Protein AF-W4P6C4-F1 (afdb_monomer_lite)

Structure (mmCIF, N/CA/C/O backbone):
data_AF-W4P6C4-F1
#
_entry.id   AF-W4P6C4-F1
#
loop_
_atom_site.group_PDB
_atom_site.id
_atom_site.type_symbol
_atom_site.label_atom_id
_atom_site.label_alt_id
_atom_site.label_comp_id
_atom_site.label_asym_id
_atom_site.label_entity_id
_atom_site.label_seq_id
_atom_site.pdbx_PDB_ins_code
_atom_site.Cartn_x
_atom_site.Cartn_y
_atom_site.Cartn_z
_atom_site.occupancy
_atom_site.B_iso_or_equiv
_atom_site.auth_seq_id
_atom_site.auth_comp_id
_atom_site.auth_asym_id
_atom_site.auth_atom_id
_atom_site.pdbx_PDB_model_num
ATOM 1 N N . MET A 1 1 ? 20.169 -24.994 -38.257 1.00 33.75 1 MET A N 1
ATOM 2 C CA . MET A 1 1 ? 19.929 -25.563 -36.914 1.00 33.75 1 MET A CA 1
ATOM 3 C C . MET A 1 1 ? 20.999 -25.037 -35.974 1.00 33.75 1 MET A C 1
ATOM 5 O O . MET A 1 1 ? 22.113 -25.541 -35.990 1.00 33.75 1 MET A O 1
ATOM 9 N N . VAL A 1 2 ? 20.710 -23.971 -35.228 1.00 29.97 2 VAL A N 1
ATOM 10 C CA . VAL A 1 2 ? 21.617 -23.508 -34.170 1.00 29.97 2 VAL A CA 1
ATOM 11 C C . VAL A 1 2 ? 21.200 -24.240 -32.902 1.00 29.97 2 VAL A C 1
ATOM 13 O O . VAL A 1 2 ? 20.081 -24.058 -32.430 1.00 29.97 2 VAL A O 1
ATOM 16 N N . ASN A 1 3 ? 22.075 -25.115 -32.406 1.00 30.53 3 ASN A N 1
ATOM 17 C CA . ASN A 1 3 ? 21.928 -25.809 -31.129 1.00 30.53 3 ASN A CA 1
ATOM 18 C C . ASN A 1 3 ? 21.836 -24.769 -29.999 1.00 30.53 3 ASN A C 1
ATOM 20 O O . ASN A 1 3 ? 22.853 -24.358 -29.438 1.00 30.53 3 ASN A O 1
ATOM 24 N N . LYS A 1 4 ? 20.616 -24.330 -29.666 1.00 41.94 4 LYS A N 1
ATOM 25 C CA . LYS A 1 4 ? 20.329 -23.590 -28.436 1.00 41.94 4 LYS A CA 1
ATOM 26 C C . LYS A 1 4 ? 20.466 -24.618 -27.317 1.00 41.94 4 LYS A C 1
ATOM 28 O O . LYS A 1 4 ? 19.537 -25.370 -27.051 1.00 41.94 4 LYS A O 1
ATOM 33 N N . LYS A 1 5 ? 21.666 -24.730 -26.736 1.00 42.09 5 LYS A N 1
ATOM 34 C CA . LYS A 1 5 ? 21.868 -25.453 -25.475 1.00 42.09 5 LYS A CA 1
ATOM 35 C C . LYS A 1 5 ? 20.874 -24.827 -24.494 1.00 42.09 5 LYS A C 1
ATOM 37 O O . LYS A 1 5 ? 21.081 -23.697 -24.063 1.00 42.09 5 LYS A O 1
ATOM 42 N N . MET A 1 6 ? 19.752 -25.500 -24.251 1.00 41.56 6 MET A N 1
ATOM 43 C CA . MET A 1 6 ? 18.828 -25.113 -23.195 1.00 41.56 6 MET A CA 1
ATOM 44 C C . MET A 1 6 ? 19.605 -25.309 -21.901 1.00 41.56 6 MET A C 1
ATOM 46 O O . MET A 1 6 ? 19.905 -26.432 -21.506 1.00 41.56 6 MET A O 1
ATOM 50 N N . PHE A 1 7 ? 20.048 -24.202 -21.316 1.00 57.62 7 PHE A N 1
ATOM 51 C CA . PHE A 1 7 ? 20.551 -24.200 -19.957 1.00 57.62 7 PHE A CA 1
ATOM 52 C C . PHE A 1 7 ? 19.398 -24.669 -19.068 1.00 57.62 7 PHE A C 1
ATOM 54 O O . PHE A 1 7 ? 18.328 -24.077 -19.153 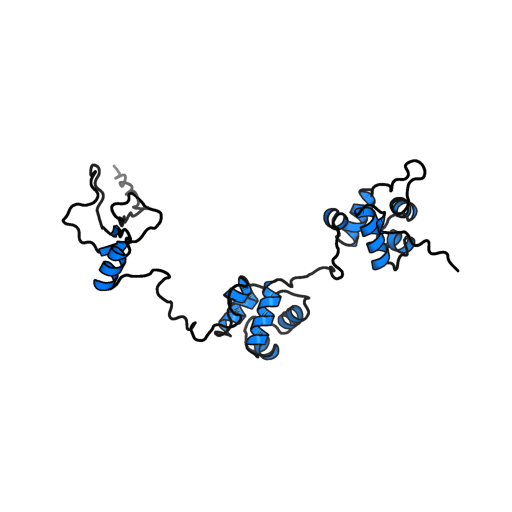1.00 57.62 7 PHE A O 1
ATOM 61 N N . SER A 1 8 ? 19.592 -25.739 -18.291 1.00 58.19 8 SER A N 1
ATOM 62 C CA . SER A 1 8 ? 18.634 -26.172 -17.265 1.00 58.19 8 SER A CA 1
ATOM 63 C C . SER A 1 8 ? 18.685 -25.139 -16.134 1.00 58.19 8 SER A C 1
ATOM 65 O O . SER A 1 8 ? 19.699 -25.086 -15.432 1.00 58.19 8 SER A O 1
ATOM 67 N N . PRO A 1 9 ? 17.692 -24.239 -15.993 1.00 62.22 9 PRO A N 1
ATOM 68 C CA . PRO A 1 9 ? 17.761 -23.145 -15.024 1.00 62.22 9 PRO A CA 1
ATOM 69 C C . PRO A 1 9 ? 17.583 -23.640 -13.586 1.00 62.22 9 PRO A C 1
ATOM 71 O O . PRO A 1 9 ? 18.012 -22.968 -12.654 1.00 62.22 9 PRO A O 1
ATOM 74 N N . GLU A 1 10 ? 16.983 -24.819 -13.414 1.00 65.94 10 GLU A N 1
ATOM 75 C CA . GLU A 1 10 ? 16.612 -25.393 -12.117 1.00 65.94 10 GLU A CA 1
ATOM 76 C C . GLU A 1 10 ? 17.826 -25.805 -11.270 1.00 65.94 10 GLU A C 1
ATOM 78 O O . GLU A 1 10 ? 17.758 -25.762 -10.045 1.00 65.94 10 GLU A O 1
ATOM 83 N N . ASP A 1 11 ? 18.961 -26.105 -11.909 1.00 78.94 11 ASP A N 1
ATOM 84 C CA . ASP A 1 11 ? 20.195 -26.537 -11.235 1.00 78.94 11 ASP A CA 1
ATOM 85 C C . ASP A 1 11 ? 21.144 -25.371 -10.887 1.00 78.94 11 ASP A C 1
ATOM 87 O O . ASP A 1 11 ? 22.195 -25.567 -10.264 1.00 78.94 11 ASP A O 1
ATOM 91 N N . MET A 1 12 ? 20.821 -24.145 -11.317 1.00 84.44 12 MET A N 1
ATOM 92 C CA . MET A 1 12 ? 21.653 -22.968 -11.061 1.00 84.44 12 MET A CA 1
ATOM 93 C C . MET A 1 12 ? 21.398 -22.390 -9.662 1.00 84.44 12 MET A C 1
ATOM 95 O O . MET A 1 12 ? 20.255 -22.350 -9.206 1.00 84.44 12 MET A O 1
ATOM 99 N N . PRO A 1 13 ? 22.429 -21.834 -8.995 1.00 90.12 13 PRO A N 1
ATOM 100 C CA . PRO A 1 13 ? 22.219 -20.989 -7.826 1.00 90.12 13 PRO A CA 1
ATOM 101 C C . PRO A 1 13 ? 21.238 -19.857 -8.137 1.00 90.12 13 PRO A C 1
ATOM 103 O O . PRO A 1 13 ? 21.290 -19.285 -9.227 1.00 90.12 13 PRO A O 1
ATOM 106 N N . ILE A 1 14 ? 20.405 -19.497 -7.159 1.00 88.69 14 ILE A N 1
ATOM 107 C CA . ILE A 1 14 ? 19.289 -18.544 -7.303 1.00 88.69 14 ILE A CA 1
ATOM 108 C C . ILE A 1 14 ? 19.720 -17.262 -8.027 1.00 88.69 14 ILE A C 1
ATOM 110 O O . ILE A 1 14 ? 19.113 -16.873 -9.018 1.00 88.69 14 ILE A O 1
ATOM 114 N N . MET A 1 15 ? 20.841 -16.661 -7.616 1.00 91.06 15 MET A N 1
ATOM 115 C CA . MET A 1 15 ? 21.355 -15.443 -8.249 1.00 91.06 15 MET A CA 1
ATOM 116 C C . MET A 1 15 ? 21.731 -15.646 -9.723 1.00 91.06 15 MET A C 1
ATOM 118 O O . MET A 1 15 ? 21.422 -14.810 -10.568 1.00 91.06 15 MET A O 1
ATOM 122 N N . ASN A 1 16 ? 22.389 -16.758 -10.053 1.00 92.62 16 ASN A N 1
ATOM 123 C CA . ASN A 1 16 ? 22.795 -17.077 -11.420 1.00 92.62 16 ASN A CA 1
ATOM 124 C C . ASN A 1 16 ? 21.563 -17.336 -12.301 1.00 92.62 16 ASN A C 1
ATOM 126 O O . ASN A 1 16 ? 21.527 -16.871 -13.442 1.00 92.62 16 ASN A O 1
ATOM 130 N N . ARG A 1 17 ? 20.549 -18.017 -11.752 1.00 90.50 17 ARG A N 1
ATOM 131 C CA . ARG A 1 17 ? 19.260 -18.264 -12.406 1.00 90.50 17 ARG A CA 1
ATOM 132 C C . ARG A 1 17 ? 18.510 -16.962 -12.676 1.00 90.50 17 ARG A C 1
ATOM 134 O O . ARG A 1 17 ? 18.157 -16.701 -13.818 1.00 90.50 17 ARG A O 1
ATOM 141 N N . ASN A 1 18 ? 18.364 -16.103 -11.672 1.00 91.12 18 ASN A N 1
ATOM 142 C CA . ASN A 1 18 ? 17.640 -14.837 -11.796 1.00 91.12 18 ASN A CA 1
ATOM 143 C C . ASN A 1 18 ? 18.309 -13.894 -12.815 1.00 91.12 18 ASN A C 1
ATOM 145 O O . ASN A 1 18 ? 17.635 -13.216 -13.589 1.00 91.12 18 ASN A O 1
ATOM 149 N N . ILE A 1 19 ? 19.646 -13.886 -12.891 1.00 91.75 19 ILE A N 1
ATOM 150 C CA . ILE A 1 19 ? 20.358 -13.138 -13.942 1.00 91.75 19 ILE A CA 1
ATOM 151 C C . ILE A 1 19 ? 20.124 -13.770 -15.320 1.00 91.75 19 ILE A C 1
ATOM 153 O O . ILE A 1 19 ? 19.989 -13.047 -16.306 1.00 91.75 19 ILE A O 1
ATOM 157 N N . TYR A 1 20 ? 20.062 -15.099 -15.417 1.00 90.69 20 TYR A N 1
ATOM 158 C CA . TYR A 1 20 ? 19.741 -15.778 -16.673 1.00 90.69 20 TYR A CA 1
ATOM 159 C C . TYR A 1 20 ? 18.311 -15.458 -17.138 1.00 90.69 20 TYR A C 1
ATOM 161 O O . TYR A 1 20 ? 18.105 -15.127 -18.304 1.00 90.69 20 TYR A O 1
ATOM 169 N N . GLU A 1 21 ? 17.339 -15.466 -16.230 1.00 89.25 21 GLU A N 1
ATOM 170 C CA . GLU A 1 21 ? 15.962 -15.037 -16.500 1.00 89.25 21 GLU A CA 1
ATOM 171 C C . GLU A 1 21 ? 15.905 -13.578 -16.961 1.00 89.25 21 GLU A C 1
ATOM 173 O O . GLU A 1 21 ? 15.203 -13.262 -17.920 1.00 89.25 21 GLU A O 1
ATOM 178 N N . LEU A 1 22 ? 16.717 -12.699 -16.368 1.00 90.25 22 LEU A N 1
ATOM 179 C CA . LEU A 1 22 ? 16.838 -11.313 -16.814 1.00 90.25 22 LEU A CA 1
ATOM 180 C C . LEU A 1 22 ? 17.399 -11.211 -18.247 1.00 90.25 22 LEU A C 1
ATOM 182 O O . LEU A 1 22 ? 16.925 -10.392 -19.031 1.00 90.25 22 LEU A O 1
ATOM 186 N N . VAL A 1 23 ? 18.352 -12.067 -18.635 1.00 90.00 23 VAL A N 1
ATOM 187 C CA . VAL A 1 23 ? 18.840 -12.149 -20.029 1.00 90.00 23 VAL A CA 1
ATOM 188 C C . VAL A 1 23 ? 17.731 -12.616 -20.977 1.00 90.00 23 VAL A C 1
ATOM 190 O O . VAL A 1 23 ? 17.616 -12.103 -22.095 1.00 90.00 23 VAL A O 1
ATOM 193 N N . VAL A 1 24 ? 16.913 -13.581 -20.547 1.00 87.00 24 VAL A N 1
ATOM 194 C CA . VAL A 1 24 ? 15.756 -14.056 -21.319 1.00 87.00 24 VAL A CA 1
ATOM 195 C C . VAL A 1 24 ? 14.740 -12.930 -21.500 1.00 87.00 24 VAL A C 1
ATOM 197 O O . VAL A 1 24 ? 14.365 -12.637 -22.632 1.00 87.00 24 VAL A O 1
ATOM 200 N N . LYS A 1 25 ? 14.373 -12.243 -20.417 1.00 86.69 25 LYS A N 1
ATOM 201 C CA . LYS A 1 25 ? 13.400 -11.146 -20.420 1.00 86.69 25 LYS A CA 1
ATOM 202 C C . LYS A 1 25 ? 13.855 -9.952 -21.265 1.00 86.69 25 LYS A C 1
ATOM 204 O O . LYS A 1 25 ? 13.101 -9.455 -22.092 1.00 86.69 25 LYS A O 1
ATOM 209 N N . GLU A 1 26 ? 15.092 -9.497 -21.082 1.00 88.31 26 GLU A N 1
ATOM 210 C CA . GLU A 1 26 ? 15.563 -8.227 -21.651 1.00 88.31 26 GLU A CA 1
ATOM 211 C C . GLU A 1 26 ? 16.217 -8.372 -23.031 1.00 88.31 26 GLU A C 1
ATOM 213 O O . GLU A 1 26 ? 16.534 -7.371 -23.683 1.00 88.31 26 GLU A O 1
ATOM 218 N N . SER A 1 27 ? 16.553 -9.588 -23.466 1.00 87.38 27 SER A N 1
ATOM 219 C CA . SER A 1 27 ? 17.296 -9.829 -24.718 1.00 87.38 27 SER A CA 1
ATOM 220 C C . SER A 1 27 ? 16.917 -11.137 -25.419 1.00 87.38 27 SER A C 1
ATOM 222 O O . SER A 1 27 ? 17.706 -11.640 -26.216 1.00 87.38 27 SER A O 1
ATOM 224 N N . ASP A 1 28 ? 15.751 -11.718 -25.117 1.00 82.56 28 ASP A N 1
ATOM 225 C CA . ASP A 1 28 ? 15.256 -12.981 -25.702 1.00 82.56 28 ASP A CA 1
ATOM 226 C C . ASP A 1 28 ? 16.273 -14.145 -25.599 1.00 82.56 28 ASP A C 1
ATOM 228 O O . ASP A 1 28 ? 16.401 -15.037 -26.448 1.00 82.56 28 ASP A O 1
ATOM 232 N N . GLY A 1 29 ? 17.084 -14.112 -24.536 1.00 81.38 29 GLY A N 1
ATOM 233 C CA . GLY A 1 29 ? 18.138 -15.089 -24.265 1.00 81.38 29 GLY A CA 1
ATOM 234 C C . GLY A 1 29 ? 19.473 -14.795 -24.959 1.00 81.38 29 GLY A C 1
ATOM 235 O O . GLY A 1 29 ? 20.407 -15.594 -24.847 1.00 81.38 29 GLY A O 1
ATOM 236 N N . ASN A 1 30 ? 19.611 -13.671 -25.667 1.00 88.25 30 ASN A N 1
ATOM 237 C CA . ASN A 1 30 ? 20.869 -13.267 -26.288 1.00 88.25 30 ASN A CA 1
ATOM 238 C C . ASN A 1 30 ? 21.827 -12.637 -25.261 1.00 88.25 30 ASN A C 1
ATOM 240 O O . ASN A 1 30 ? 21.796 -11.438 -24.979 1.00 88.25 30 ASN A O 1
ATOM 244 N N . VAL A 1 31 ? 22.741 -13.463 -24.747 1.00 89.88 31 VAL A N 1
ATOM 245 C CA . VAL A 1 31 ? 23.746 -13.059 -23.750 1.00 89.88 31 VAL A CA 1
ATOM 246 C C . VAL A 1 31 ? 24.676 -11.952 -24.263 1.00 89.88 31 VAL A C 1
ATOM 248 O O . VAL A 1 31 ? 25.110 -11.117 -23.476 1.00 89.88 31 VAL A O 1
ATOM 251 N N . SER A 1 32 ? 24.994 -11.921 -25.562 1.00 91.56 32 SER A N 1
ATOM 252 C CA . SER A 1 32 ? 25.880 -10.896 -26.137 1.00 91.56 32 SER A CA 1
ATOM 253 C C . SER A 1 32 ? 25.223 -9.516 -26.088 1.00 91.56 32 SER A C 1
ATOM 255 O O . SER A 1 32 ? 25.802 -8.576 -25.546 1.00 91.56 32 SER A O 1
ATOM 257 N N . GLN A 1 33 ? 23.969 -9.439 -26.541 1.00 90.88 33 GLN A N 1
ATOM 258 C CA . GLN A 1 33 ? 23.175 -8.212 -26.517 1.00 90.88 33 GLN A CA 1
ATOM 259 C C . GLN A 1 33 ? 22.940 -7.716 -25.085 1.00 90.88 33 GLN A C 1
ATOM 261 O O . GLN A 1 33 ? 23.064 -6.523 -24.808 1.00 90.88 33 GLN A O 1
ATOM 266 N N . PHE A 1 34 ? 22.639 -8.623 -24.154 1.00 94.19 34 PHE A N 1
ATOM 267 C CA . PHE A 1 34 ? 22.461 -8.250 -22.755 1.00 94.19 34 PHE A CA 1
ATOM 268 C C . PHE A 1 34 ? 23.760 -7.723 -22.131 1.00 94.19 34 PHE A C 1
ATOM 270 O O . PHE A 1 34 ? 23.746 -6.702 -21.444 1.00 94.19 34 PHE A O 1
ATOM 277 N N . ALA A 1 35 ? 24.887 -8.390 -22.393 1.00 94.00 35 ALA A N 1
ATOM 278 C CA . ALA A 1 35 ? 26.195 -7.987 -21.885 1.00 94.00 35 ALA A CA 1
ATOM 279 C C . ALA A 1 35 ? 26.585 -6.582 -22.379 1.00 94.00 35 ALA A C 1
ATOM 281 O O . ALA A 1 35 ? 27.036 -5.758 -21.584 1.00 94.00 35 ALA A O 1
ATOM 282 N N . GLU A 1 36 ? 26.314 -6.276 -23.651 1.00 94.12 36 GLU A N 1
ATOM 283 C CA . GLU A 1 36 ? 26.479 -4.934 -24.217 1.00 94.12 36 GLU A CA 1
ATOM 284 C C . GLU A 1 36 ? 25.583 -3.901 -23.514 1.00 94.12 36 GLU A C 1
ATOM 286 O O . GLU A 1 36 ? 26.071 -2.853 -23.090 1.00 94.12 36 GLU A O 1
ATOM 291 N N . LYS A 1 37 ? 24.298 -4.220 -23.290 1.00 91.12 37 LYS A N 1
ATOM 292 C CA . LYS A 1 37 ? 23.340 -3.325 -22.609 1.00 91.12 37 LYS A CA 1
ATOM 293 C C . LYS A 1 37 ? 23.772 -2.917 -21.198 1.00 91.12 37 LYS A C 1
ATOM 295 O O . LYS A 1 37 ? 23.479 -1.785 -20.798 1.00 91.12 37 LYS A O 1
ATOM 300 N N . ILE A 1 38 ? 24.403 -3.824 -20.448 1.00 92.94 38 ILE A N 1
ATOM 301 C CA . ILE A 1 38 ? 24.886 -3.568 -19.079 1.00 92.94 38 ILE A CA 1
ATOM 302 C C . ILE A 1 38 ? 26.361 -3.136 -19.023 1.00 92.94 38 ILE A C 1
ATOM 304 O O . ILE A 1 38 ? 26.857 -2.820 -17.946 1.00 92.94 38 ILE A O 1
ATOM 308 N N . GLY A 1 39 ? 27.075 -3.117 -20.153 1.00 93.19 39 GLY A N 1
ATOM 309 C CA . GLY A 1 39 ? 28.486 -2.720 -20.213 1.00 93.19 39 GLY A CA 1
ATOM 310 C C . GLY A 1 39 ? 29.470 -3.753 -19.648 1.00 93.19 39 GLY A C 1
ATOM 311 O O . GLY A 1 39 ? 30.542 -3.385 -19.169 1.00 93.19 39 GLY A O 1
ATOM 312 N N . ILE A 1 40 ? 29.133 -5.046 -19.690 1.00 93.75 40 ILE A N 1
ATOM 313 C CA . ILE A 1 40 ? 29.991 -6.148 -19.225 1.00 93.75 40 ILE A CA 1
ATOM 314 C C . ILE A 1 40 ? 30.472 -6.976 -20.420 1.00 93.75 40 ILE A C 1
ATOM 316 O O . ILE A 1 40 ? 29.773 -7.144 -21.414 1.00 93.75 40 ILE A O 1
ATOM 320 N N . ARG A 1 41 ? 31.682 -7.545 -20.341 1.00 93.69 41 ARG A N 1
ATOM 321 C CA . ARG A 1 41 ? 32.174 -8.464 -21.380 1.00 93.69 41 ARG A CA 1
ATOM 322 C C . ARG A 1 41 ? 31.334 -9.743 -21.398 1.00 93.69 41 ARG A C 1
ATOM 324 O O . ARG A 1 41 ? 31.184 -10.394 -20.366 1.00 93.69 41 ARG A O 1
ATOM 331 N N . GLN A 1 42 ? 30.899 -10.177 -22.581 1.00 91.31 42 GLN A N 1
ATOM 332 C CA . GLN A 1 42 ? 30.102 -11.401 -22.752 1.00 91.31 42 GLN A CA 1
ATOM 333 C C . GLN A 1 42 ? 30.740 -12.634 -22.085 1.00 91.31 42 GLN A C 1
ATOM 335 O O . GLN A 1 42 ? 30.043 -13.434 -21.469 1.00 91.31 42 GLN A O 1
ATOM 340 N N . GLN A 1 43 ? 32.068 -12.782 -22.156 1.00 90.38 43 GLN A N 1
ATOM 341 C CA . GLN A 1 43 ? 32.787 -13.897 -21.525 1.00 90.38 43 GLN A CA 1
ATOM 342 C C . GLN A 1 43 ? 32.625 -13.919 -19.996 1.00 90.38 43 GLN A C 1
ATOM 344 O O . GLN A 1 43 ? 32.506 -14.994 -19.409 1.00 90.38 43 GLN A O 1
ATOM 349 N N . THR A 1 44 ? 32.599 -12.747 -19.357 1.00 91.31 44 THR A N 1
ATOM 350 C CA . THR A 1 44 ? 32.393 -12.612 -17.910 1.00 91.31 44 THR A CA 1
ATOM 351 C C . THR A 1 44 ? 31.000 -13.097 -17.520 1.00 91.31 44 THR A C 1
ATOM 353 O O . THR A 1 44 ? 30.864 -13.834 -16.548 1.00 91.31 44 THR A O 1
ATOM 356 N N . LEU A 1 45 ? 29.983 -12.758 -18.316 1.00 91.12 45 LEU A N 1
ATOM 357 C CA . LEU A 1 45 ? 28.603 -13.167 -18.059 1.00 91.12 45 LEU A CA 1
ATOM 358 C C . LEU A 1 45 ? 28.362 -14.649 -18.393 1.00 91.12 45 LEU A C 1
ATOM 360 O O . LEU A 1 45 ? 27.753 -15.377 -17.621 1.00 91.12 45 LEU A O 1
ATOM 364 N N . ASN A 1 46 ? 28.943 -15.156 -19.482 1.00 91.19 46 ASN A N 1
ATOM 365 C CA . ASN A 1 46 ? 28.878 -16.582 -19.821 1.00 91.19 46 ASN A CA 1
ATOM 366 C C . ASN A 1 46 ? 29.453 -17.481 -18.718 1.00 91.19 46 ASN A C 1
ATOM 368 O O . ASN A 1 46 ? 29.014 -18.621 -18.560 1.00 91.19 46 ASN A O 1
ATOM 372 N N . ARG A 1 47 ? 30.444 -16.993 -17.963 1.00 90.56 47 ARG A N 1
ATOM 373 C CA . ARG A 1 47 ? 31.090 -17.769 -16.903 1.00 90.56 47 ARG A CA 1
ATOM 374 C C . ARG A 1 47 ? 30.132 -18.105 -15.758 1.00 90.56 47 ARG A C 1
ATOM 376 O O . ARG A 1 47 ? 30.257 -19.191 -15.213 1.00 90.56 47 ARG A O 1
ATOM 383 N N . ILE A 1 48 ? 29.183 -17.229 -15.417 1.00 92.62 48 ILE A N 1
ATOM 384 C CA . ILE A 1 48 ? 28.228 -17.485 -14.324 1.00 92.62 48 ILE A CA 1
ATOM 385 C C . ILE A 1 48 ? 27.102 -18.450 -14.733 1.00 92.62 48 ILE A C 1
ATOM 387 O O . ILE A 1 48 ? 26.483 -19.062 -13.871 1.00 92.62 48 ILE A O 1
ATOM 391 N N . PHE A 1 49 ? 26.870 -18.657 -16.032 1.00 90.69 49 PHE A N 1
ATOM 392 C CA . PHE A 1 49 ? 25.842 -19.581 -16.539 1.00 90.69 49 PHE A CA 1
ATOM 393 C C . PHE A 1 49 ? 26.360 -20.995 -16.824 1.00 90.69 49 PHE A C 1
ATOM 395 O O . PHE A 1 49 ? 25.601 -21.859 -17.258 1.00 90.69 49 PHE A O 1
ATOM 402 N N . ASN A 1 50 ? 27.653 -21.252 -16.612 1.00 88.88 50 ASN A N 1
ATOM 403 C CA . ASN A 1 50 ? 28.269 -22.554 -16.847 1.00 88.88 50 ASN A CA 1
ATOM 404 C C . ASN A 1 50 ? 29.031 -23.013 -15.604 1.00 88.88 50 ASN A C 1
ATOM 406 O O . ASN A 1 50 ? 29.655 -22.207 -14.917 1.00 88.88 50 ASN A O 1
ATOM 410 N N . THR A 1 51 ? 29.036 -24.318 -15.347 1.00 86.38 51 THR A N 1
ATOM 411 C CA . THR A 1 51 ? 29.853 -24.897 -14.280 1.00 86.38 51 THR A CA 1
ATOM 412 C C . THR A 1 51 ? 31.342 -24.808 -14.614 1.00 86.38 51 THR A C 1
ATOM 414 O O . THR A 1 51 ? 31.769 -24.950 -15.766 1.00 86.38 51 THR A O 1
ATOM 417 N N . ASP A 1 52 ? 32.163 -24.568 -13.593 1.00 83.62 52 ASP A N 1
ATOM 418 C CA . ASP A 1 52 ? 33.613 -24.637 -13.722 1.00 83.62 52 ASP A CA 1
ATOM 419 C C . ASP A 1 52 ? 34.041 -26.105 -13.853 1.00 83.62 52 ASP A C 1
ATOM 421 O O . ASP A 1 52 ? 33.724 -26.939 -13.005 1.00 83.62 52 ASP A O 1
ATOM 425 N N . LYS A 1 53 ? 34.795 -26.425 -14.910 1.00 82.69 53 LYS A N 1
ATOM 426 C CA . LYS A 1 53 ? 35.238 -27.794 -15.219 1.00 82.69 53 LYS A CA 1
ATOM 427 C C . LYS A 1 53 ? 36.046 -28.449 -14.095 1.00 82.69 53 LYS A C 1
ATOM 429 O O . LYS A 1 53 ? 36.115 -29.671 -14.052 1.00 82.69 53 LYS A O 1
ATOM 434 N N . ARG A 1 54 ? 36.698 -27.661 -13.233 1.00 82.75 54 ARG A N 1
ATOM 435 C CA . ARG A 1 54 ? 37.555 -28.173 -12.152 1.00 82.75 54 ARG A CA 1
ATOM 436 C C . ARG A 1 54 ? 36.767 -28.487 -10.888 1.00 82.75 54 ARG A C 1
ATOM 438 O O . ARG A 1 54 ? 37.094 -29.445 -10.202 1.00 82.75 54 ARG A O 1
ATOM 445 N N . SER A 1 55 ? 35.770 -27.664 -10.563 1.00 85.25 55 SER A N 1
ATOM 446 C CA . SER A 1 55 ? 35.012 -27.781 -9.310 1.00 85.25 55 SER A CA 1
ATOM 447 C C . SER A 1 55 ? 33.624 -28.393 -9.487 1.00 85.25 55 SER A C 1
ATOM 449 O O . SER A 1 55 ? 33.015 -28.792 -8.499 1.00 85.25 55 SER A O 1
ATOM 451 N N . GLY A 1 56 ? 33.100 -28.428 -10.715 1.00 81.19 56 GLY A N 1
ATOM 452 C CA . GLY A 1 56 ? 31.724 -28.825 -11.011 1.00 81.19 56 GLY A CA 1
ATOM 453 C C . GLY A 1 56 ? 30.671 -27.823 -10.527 1.00 81.19 56 GLY A C 1
ATOM 454 O O . GLY A 1 56 ? 29.482 -28.089 -10.665 1.00 81.19 56 GLY A O 1
ATOM 455 N N . LYS A 1 57 ? 31.079 -26.674 -9.968 1.00 86.12 57 LYS A N 1
ATOM 456 C CA . LYS A 1 57 ? 30.180 -25.663 -9.394 1.00 86.12 57 LYS A CA 1
ATOM 457 C C . LYS A 1 57 ? 30.045 -24.455 -10.308 1.00 86.12 57 LYS A C 1
ATOM 459 O O . LYS A 1 57 ? 30.976 -24.105 -11.034 1.00 86.12 57 LYS A O 1
ATOM 464 N N . TYR A 1 58 ? 28.902 -23.785 -10.225 1.00 89.00 58 TYR A N 1
ATOM 465 C CA . TYR A 1 58 ? 28.711 -22.487 -10.857 1.00 89.00 58 TYR A CA 1
ATOM 466 C C . TYR A 1 58 ? 29.589 -21.427 -10.178 1.00 89.00 58 TYR A C 1
ATOM 468 O O . TYR A 1 58 ? 29.600 -21.338 -8.948 1.00 89.00 58 TYR A O 1
ATOM 476 N N . PRO A 1 59 ? 30.332 -20.622 -10.951 1.00 91.56 59 PRO A N 1
ATOM 477 C CA . PRO A 1 59 ? 31.028 -19.459 -10.424 1.00 91.56 59 PRO A CA 1
ATOM 478 C C . PRO A 1 59 ? 30.059 -18.466 -9.778 1.00 91.56 59 PRO A C 1
ATOM 480 O O . PRO A 1 59 ? 28.982 -18.196 -10.316 1.00 91.56 59 PRO A O 1
ATOM 483 N N . SER A 1 60 ? 30.469 -17.893 -8.647 1.00 91.00 60 SER A N 1
ATOM 484 C CA . SER A 1 60 ? 29.722 -16.824 -7.987 1.00 91.00 60 SER A CA 1
ATOM 485 C C . SER A 1 60 ? 29.692 -15.561 -8.846 1.00 91.00 60 SER A C 1
ATOM 487 O O . SER A 1 60 ? 30.657 -15.236 -9.544 1.00 91.00 60 SER A O 1
ATOM 489 N N . VAL A 1 61 ? 28.589 -14.825 -8.760 1.00 93.50 61 VAL A N 1
ATOM 490 C CA . VAL A 1 61 ? 28.417 -13.543 -9.446 1.00 93.50 61 VAL A CA 1
ATOM 491 C C . VAL A 1 61 ? 29.306 -12.487 -8.792 1.00 93.50 61 VAL A C 1
ATOM 493 O O . VAL A 1 61 ? 29.243 -12.275 -7.581 1.00 93.50 61 VAL A O 1
ATOM 496 N N . SER A 1 62 ? 30.137 -11.818 -9.593 1.00 93.31 62 SER A N 1
ATOM 497 C CA . SER A 1 62 ? 31.005 -10.743 -9.111 1.00 93.31 62 SER A CA 1
ATOM 498 C C . SER A 1 62 ? 30.233 -9.446 -8.868 1.00 93.31 62 SER A C 1
ATOM 500 O O . SER A 1 62 ? 29.225 -9.170 -9.524 1.00 93.31 62 SER A O 1
ATOM 502 N N . ASP A 1 63 ? 30.749 -8.596 -7.981 1.00 92.38 63 ASP A N 1
ATOM 503 C CA . ASP A 1 63 ? 30.132 -7.299 -7.671 1.00 92.38 63 ASP A CA 1
ATOM 504 C C . ASP A 1 63 ? 30.086 -6.354 -8.878 1.00 92.38 63 ASP A C 1
ATOM 506 O O . ASP A 1 63 ? 29.217 -5.492 -8.959 1.00 92.38 63 ASP A O 1
ATOM 510 N N . ASP A 1 64 ? 30.973 -6.531 -9.860 1.00 92.81 64 ASP A N 1
ATOM 511 C CA . ASP A 1 64 ? 30.913 -5.798 -11.129 1.00 92.81 64 ASP A CA 1
ATOM 512 C C . ASP A 1 64 ? 29.618 -6.088 -11.892 1.00 92.81 64 ASP A C 1
ATOM 514 O O . ASP A 1 64 ? 28.972 -5.164 -12.383 1.00 92.81 64 ASP A O 1
ATOM 518 N N . ILE A 1 65 ? 29.205 -7.359 -11.947 1.00 94.25 65 ILE A N 1
ATOM 519 C CA . ILE A 1 65 ? 27.957 -7.766 -12.602 1.00 94.25 65 ILE A CA 1
ATOM 520 C C . ILE A 1 65 ? 26.764 -7.213 -11.818 1.00 94.25 65 ILE A C 1
ATOM 522 O O . ILE A 1 65 ? 25.864 -6.624 -12.416 1.00 94.25 65 ILE A O 1
ATOM 526 N N . LYS A 1 66 ? 26.777 -7.338 -10.483 1.00 94.38 66 LYS A N 1
ATOM 527 C CA . LYS A 1 66 ? 25.700 -6.823 -9.619 1.00 94.38 66 LYS A CA 1
ATOM 528 C C . LYS A 1 66 ? 25.524 -5.312 -9.787 1.00 94.38 66 LYS A C 1
ATOM 530 O O . LYS A 1 66 ? 24.411 -4.842 -10.001 1.00 94.38 66 LYS A O 1
ATOM 535 N N . ARG A 1 67 ? 26.625 -4.551 -9.763 1.00 91.56 67 ARG A N 1
ATOM 536 C CA . ARG A 1 67 ? 26.613 -3.093 -9.960 1.00 91.56 67 ARG A CA 1
ATOM 537 C C . ARG A 1 67 ? 26.144 -2.704 -11.356 1.00 91.56 67 ARG A C 1
ATOM 539 O O . ARG A 1 67 ? 25.370 -1.763 -11.481 1.00 91.56 67 ARG A O 1
ATOM 546 N N . ALA A 1 68 ? 26.574 -3.417 -12.395 1.00 92.50 68 ALA A N 1
ATOM 547 C CA . ALA A 1 68 ? 26.131 -3.160 -13.763 1.00 92.50 68 ALA A CA 1
ATOM 548 C C . ALA A 1 68 ? 24.613 -3.355 -13.920 1.00 92.50 68 ALA A C 1
ATOM 550 O O . ALA A 1 68 ? 23.930 -2.507 -14.497 1.00 92.50 68 ALA A O 1
ATOM 551 N N . ILE A 1 69 ? 24.074 -4.429 -13.338 1.00 92.81 69 ILE A N 1
ATOM 552 C CA . ILE A 1 69 ? 22.634 -4.712 -13.321 1.00 92.81 69 ILE A CA 1
ATOM 553 C C . ILE A 1 69 ? 21.876 -3.655 -12.508 1.00 92.81 69 ILE A C 1
ATOM 555 O O . ILE A 1 69 ? 20.870 -3.129 -12.987 1.00 92.81 69 ILE A O 1
ATOM 559 N N . TYR A 1 70 ? 22.376 -3.283 -11.328 1.00 90.38 70 TYR A N 1
ATOM 560 C CA . TYR A 1 70 ? 21.784 -2.223 -10.512 1.00 90.38 70 TYR A CA 1
ATOM 561 C C . TYR A 1 70 ? 21.764 -0.881 -11.251 1.00 90.38 70 TYR A C 1
ATOM 563 O O . TYR A 1 70 ? 20.730 -0.228 -11.326 1.00 90.38 70 TYR A O 1
ATOM 571 N N . ASN A 1 71 ? 22.871 -0.479 -11.870 1.00 90.50 71 ASN A N 1
ATOM 572 C CA . ASN A 1 71 ? 22.936 0.793 -12.586 1.00 90.50 71 ASN A CA 1
ATOM 573 C C . ASN A 1 71 ? 21.995 0.823 -13.795 1.00 90.50 71 ASN A C 1
ATOM 575 O O . ASN A 1 71 ? 21.437 1.873 -14.112 1.00 90.50 71 ASN A O 1
ATOM 579 N N . LYS A 1 72 ? 21.811 -0.316 -14.474 1.00 90.81 72 LYS A N 1
ATOM 580 C CA . LYS A 1 72 ? 20.970 -0.393 -15.670 1.00 90.81 72 LYS A CA 1
ATOM 581 C C . LYS A 1 72 ? 19.483 -0.520 -15.348 1.00 90.81 72 LYS A C 1
ATOM 583 O O . LYS A 1 72 ? 18.674 0.181 -15.947 1.00 90.81 72 LYS A O 1
ATOM 588 N N . TYR A 1 73 ? 19.134 -1.410 -14.425 1.00 88.44 73 TYR A N 1
ATOM 589 C CA . TYR A 1 73 ? 17.751 -1.816 -14.165 1.00 88.44 73 TYR A CA 1
ATOM 590 C C . TYR A 1 73 ? 17.260 -1.388 -12.772 1.00 88.44 73 TYR A C 1
ATOM 592 O O . TYR A 1 73 ? 16.060 -1.318 -12.521 1.00 88.44 73 TYR A O 1
ATOM 600 N N . GLY A 1 74 ? 18.156 -0.994 -11.864 1.00 88.31 74 GLY A N 1
ATOM 601 C CA . GLY A 1 74 ? 17.859 -0.705 -10.453 1.00 88.31 74 GLY A CA 1
ATOM 602 C C . GLY A 1 74 ? 17.545 -1.939 -9.623 1.00 88.31 74 GLY A C 1
ATOM 603 O O . GLY A 1 74 ? 16.937 -1.805 -8.570 1.00 88.31 74 GLY A O 1
ATOM 604 N N . ILE A 1 75 ? 17.922 -3.119 -10.110 1.00 87.25 75 ILE A N 1
ATOM 605 C CA . ILE A 1 75 ? 17.711 -4.381 -9.409 1.00 87.25 75 ILE A CA 1
ATOM 606 C C . ILE A 1 75 ? 18.826 -4.531 -8.373 1.00 87.25 75 ILE A C 1
ATOM 608 O O . ILE A 1 75 ? 20.013 -4.489 -8.705 1.00 87.25 75 ILE A O 1
ATOM 612 N N . THR A 1 76 ? 18.435 -4.665 -7.111 1.00 90.44 76 THR A N 1
ATOM 613 C CA . THR A 1 76 ? 19.346 -4.838 -5.975 1.00 90.44 76 THR A CA 1
ATOM 614 C C . THR A 1 76 ? 19.792 -6.292 -5.824 1.00 90.44 76 THR A C 1
ATOM 616 O O . THR A 1 76 ? 19.156 -7.217 -6.324 1.00 90.44 76 THR A O 1
ATOM 619 N N . GLU A 1 77 ? 20.878 -6.520 -5.083 1.00 88.44 77 GLU A N 1
ATOM 620 C CA . GLU A 1 77 ? 21.354 -7.875 -4.779 1.00 88.44 77 GLU A CA 1
ATOM 621 C C . GLU A 1 77 ? 20.302 -8.721 -4.046 1.00 88.44 77 GLU A C 1
ATOM 623 O O . GLU A 1 77 ? 20.174 -9.908 -4.330 1.00 88.44 77 GLU A O 1
ATOM 628 N N . ILE A 1 78 ? 19.506 -8.102 -3.167 1.00 87.06 78 ILE A N 1
ATOM 629 C CA . ILE A 1 78 ? 18.414 -8.770 -2.445 1.00 87.06 78 ILE A CA 1
ATOM 630 C C . ILE A 1 78 ? 17.378 -9.318 -3.434 1.00 87.06 78 ILE A C 1
ATOM 632 O O . ILE A 1 78 ? 16.987 -10.475 -3.326 1.00 87.06 78 ILE A O 1
ATOM 636 N N . GLN A 1 79 ? 16.994 -8.522 -4.437 1.00 84.50 79 GLN A N 1
ATOM 637 C CA . GLN A 1 79 ? 16.059 -8.945 -5.487 1.00 84.50 79 GLN A CA 1
ATOM 638 C C . GLN A 1 79 ? 16.652 -10.032 -6.396 1.00 84.50 79 GLN A C 1
ATOM 640 O O . GLN A 1 79 ? 15.930 -10.886 -6.897 1.00 84.50 79 GLN A O 1
ATOM 645 N N . LEU A 1 80 ? 17.974 -10.051 -6.592 1.00 88.69 80 LEU A N 1
ATOM 646 C CA . LEU A 1 80 ? 18.635 -11.145 -7.309 1.00 88.69 80 LEU A CA 1
ATOM 647 C C . LEU A 1 80 ? 18.716 -12.436 -6.481 1.00 88.69 80 LEU A C 1
ATOM 649 O O . LEU A 1 80 ? 18.903 -13.499 -7.063 1.00 88.69 80 LEU A O 1
ATOM 653 N N . LEU A 1 81 ? 18.584 -12.365 -5.156 1.00 88.69 81 LEU A N 1
ATOM 654 C CA . LEU A 1 81 ? 18.631 -13.513 -4.245 1.00 88.69 81 LEU A CA 1
ATOM 655 C C . LEU A 1 81 ? 17.249 -14.056 -3.856 1.00 88.69 81 LEU A C 1
ATOM 657 O O . LEU A 1 81 ? 17.187 -15.080 -3.180 1.00 88.69 81 LEU A O 1
ATOM 661 N N . SER A 1 82 ? 16.155 -13.406 -4.253 1.00 83.31 82 SER A N 1
ATOM 662 C CA . SER A 1 82 ? 14.804 -13.883 -3.951 1.00 83.31 82 SER A CA 1
ATOM 663 C C . SER A 1 82 ? 14.349 -14.966 -4.934 1.00 83.31 82 SER A C 1
ATOM 665 O O . SER A 1 82 ? 14.488 -14.807 -6.146 1.00 83.31 82 SER A O 1
ATOM 667 N N . ASP A 1 83 ? 13.754 -16.045 -4.418 1.00 67.56 83 ASP A N 1
ATOM 668 C CA . ASP A 1 83 ? 12.983 -17.008 -5.211 1.00 67.56 83 ASP A CA 1
ATOM 669 C C . ASP A 1 83 ? 11.636 -16.374 -5.584 1.00 67.56 83 ASP A C 1
ATOM 671 O O . ASP A 1 83 ? 10.625 -16.537 -4.902 1.00 67.56 83 ASP A O 1
ATOM 675 N N . THR A 1 84 ? 11.607 -15.591 -6.654 1.00 56.81 84 THR A N 1
ATOM 676 C CA . THR A 1 84 ? 10.352 -15.045 -7.175 1.00 56.81 84 THR A CA 1
ATOM 677 C C . THR A 1 84 ? 9.628 -16.101 -8.009 1.00 56.81 84 THR A C 1
ATOM 679 O O . THR A 1 84 ? 9.790 -16.167 -9.219 1.00 56.81 84 THR A O 1
ATOM 682 N N . GLN A 1 85 ? 8.747 -16.880 -7.373 1.00 49.34 85 GLN A N 1
ATOM 683 C CA . GLN A 1 85 ? 7.596 -17.524 -8.036 1.00 49.34 85 GLN A CA 1
ATOM 684 C C . GLN A 1 85 ? 6.463 -16.510 -8.291 1.00 49.34 85 GLN A C 1
ATOM 686 O O . GLN A 1 85 ? 5.283 -16.803 -8.118 1.00 49.34 85 GLN A O 1
ATOM 691 N N . HIS A 1 86 ? 6.811 -15.289 -8.696 1.00 41.62 86 HIS A N 1
ATOM 692 C CA . HIS A 1 86 ? 5.838 -14.266 -9.049 1.00 41.62 86 HIS A CA 1
ATOM 693 C C . HIS A 1 86 ? 6.148 -13.763 -10.448 1.00 41.62 86 HIS A C 1
ATOM 695 O O . HIS A 1 86 ? 7.024 -12.929 -10.665 1.00 41.62 86 HIS A O 1
ATOM 701 N N . ALA A 1 87 ? 5.423 -14.356 -11.392 1.00 39.94 87 ALA A N 1
ATOM 702 C CA . ALA A 1 87 ? 5.243 -13.813 -12.716 1.00 39.94 87 ALA A CA 1
ATOM 703 C C . ALA A 1 87 ? 4.677 -12.385 -12.614 1.00 39.94 87 ALA A C 1
ATOM 705 O O . ALA A 1 87 ? 3.692 -12.138 -11.921 1.00 39.94 87 ALA A O 1
ATOM 706 N N . ASP A 1 88 ? 5.332 -11.515 -13.374 1.00 39.59 88 ASP A N 1
ATOM 707 C CA . ASP A 1 88 ? 4.863 -10.257 -13.943 1.00 39.59 88 ASP A CA 1
ATOM 708 C C . ASP A 1 88 ? 4.791 -8.986 -13.069 1.00 39.59 88 ASP A C 1
ATOM 710 O O . ASP A 1 88 ? 4.058 -8.865 -12.096 1.00 39.59 88 ASP A O 1
ATOM 714 N N . MET A 1 89 ? 5.507 -7.981 -13.597 1.00 44.88 89 MET A N 1
ATOM 715 C CA . MET A 1 89 ? 5.534 -6.541 -13.298 1.00 44.88 89 MET A CA 1
ATOM 716 C C . MET A 1 89 ? 6.328 -6.049 -12.084 1.00 44.88 89 MET A C 1
ATOM 718 O O . MET A 1 89 ? 5.777 -5.738 -11.039 1.00 44.88 89 MET A O 1
ATOM 722 N N . GLU A 1 90 ? 7.592 -5.699 -12.335 1.00 44.06 90 GLU A N 1
ATOM 723 C CA . GLU A 1 90 ? 8.109 -4.418 -11.848 1.00 44.06 90 GLU A CA 1
ATOM 724 C C . GLU A 1 90 ? 8.862 -3.696 -12.971 1.00 44.06 90 GLU A C 1
ATOM 726 O O . GLU A 1 90 ? 9.979 -4.061 -13.339 1.00 44.06 90 GLU A O 1
ATOM 731 N N . GLU A 1 91 ? 8.247 -2.637 -13.499 1.00 44.38 91 GLU A N 1
ATOM 732 C CA . GLU A 1 91 ? 8.976 -1.514 -14.083 1.00 44.38 91 GLU A CA 1
ATOM 733 C C . GLU A 1 91 ? 8.415 -0.204 -13.496 1.00 44.38 91 GLU A C 1
ATOM 735 O O . GLU A 1 91 ? 7.390 0.333 -13.904 1.00 44.38 91 GLU A O 1
ATOM 740 N N . LYS A 1 92 ? 9.077 0.228 -12.420 1.00 44.91 92 LYS A N 1
ATOM 741 C CA . LYS A 1 92 ? 9.206 1.584 -11.859 1.00 44.91 92 LYS A CA 1
ATOM 742 C C . LYS A 1 92 ? 8.145 2.636 -12.225 1.00 44.91 92 LYS A C 1
ATOM 744 O O . LYS A 1 92 ? 8.328 3.444 -13.131 1.00 44.91 92 LYS A O 1
ATOM 749 N N . ASN A 1 93 ? 7.127 2.724 -11.372 1.00 48.34 93 ASN A N 1
ATOM 750 C CA . ASN A 1 93 ? 6.744 3.910 -10.579 1.00 48.34 93 ASN A CA 1
ATOM 751 C C . ASN A 1 93 ? 5.372 3.636 -9.952 1.00 48.34 93 ASN A C 1
ATOM 753 O O . ASN A 1 93 ? 4.415 4.365 -10.210 1.00 48.34 93 ASN A O 1
ATOM 757 N N . ASN A 1 94 ? 5.234 2.564 -9.165 1.00 53.03 94 ASN A N 1
ATOM 758 C CA . ASN A 1 94 ? 3.928 2.242 -8.604 1.00 53.03 94 ASN A CA 1
ATOM 759 C C . ASN A 1 94 ? 3.617 3.173 -7.430 1.00 53.03 94 ASN A C 1
ATOM 761 O O . ASN A 1 94 ? 3.712 2.818 -6.264 1.00 53.03 94 ASN A O 1
ATOM 765 N N . GLY A 1 95 ? 3.210 4.403 -7.757 1.00 57.34 95 GLY A N 1
ATOM 766 C CA . GLY A 1 95 ? 2.400 5.198 -6.846 1.00 57.34 95 GLY A CA 1
ATOM 767 C C . GLY A 1 95 ? 1.125 4.440 -6.477 1.00 57.34 95 GLY A C 1
ATOM 768 O O . GLY A 1 95 ? 0.560 4.702 -5.421 1.00 57.34 95 GLY A O 1
ATOM 769 N N . TYR A 1 96 ? 0.697 3.489 -7.318 1.00 69.12 96 TYR A N 1
ATOM 770 C CA . TYR A 1 96 ? -0.386 2.569 -7.020 1.00 69.12 96 TYR A CA 1
ATOM 771 C C . TYR A 1 96 ? -0.100 1.805 -5.726 1.00 69.12 96 TYR A C 1
ATOM 773 O O . TYR A 1 96 ? 0.829 1.007 -5.630 1.00 69.12 96 TYR A O 1
ATOM 781 N N . ASN A 1 97 ? -0.897 2.121 -4.717 1.00 83.19 97 ASN A N 1
ATOM 782 C CA . ASN A 1 97 ? -0.773 1.630 -3.354 1.00 83.19 97 ASN A CA 1
ATOM 783 C C . ASN A 1 97 ? -2.053 0.883 -2.961 1.00 83.19 97 ASN A C 1
ATOM 785 O O . ASN A 1 97 ? -3.073 0.953 -3.645 1.00 83.19 97 ASN A O 1
ATOM 789 N N . GLU A 1 98 ? -2.028 0.217 -1.812 1.00 83.94 98 GLU A N 1
ATOM 790 C CA . GLU A 1 98 ? -3.199 -0.472 -1.255 1.00 83.94 98 GLU A CA 1
ATOM 791 C C . GLU A 1 98 ? -4.420 0.453 -1.071 1.00 83.94 98 GLU A C 1
ATOM 793 O O . GLU A 1 98 ? -5.564 0.009 -1.194 1.00 83.94 98 GLU A O 1
ATOM 798 N N . TYR A 1 99 ? -4.206 1.760 -0.873 1.00 90.44 99 TYR A N 1
ATOM 799 C CA . TYR A 1 99 ? -5.292 2.744 -0.839 1.00 90.44 99 TYR A CA 1
ATOM 800 C C . TYR A 1 99 ? -5.937 2.947 -2.208 1.00 90.44 99 TYR A C 1
ATOM 802 O O . TYR A 1 99 ? -7.128 3.211 -2.278 1.00 90.44 99 TYR A O 1
ATOM 810 N N . SER A 1 100 ? -5.181 2.808 -3.296 1.00 90.44 100 SER A N 1
ATOM 811 C CA . SER A 1 100 ? -5.655 2.986 -4.672 1.00 90.44 100 SER A CA 1
ATOM 812 C C . SER A 1 100 ? -6.666 1.909 -5.033 1.00 90.44 100 SER A C 1
ATOM 814 O O . SER A 1 100 ? -7.738 2.219 -5.547 1.00 90.44 100 SER A O 1
ATOM 816 N N . GLU A 1 101 ? -6.376 0.656 -4.684 1.00 89.38 101 GLU A N 1
ATOM 817 C CA . GLU A 1 101 ? -7.319 -0.448 -4.870 1.00 89.38 101 GLU A CA 1
ATOM 818 C C . GLU A 1 101 ? -8.603 -0.235 -4.071 1.00 89.38 101 GLU A C 1
ATOM 820 O O . GLU A 1 101 ? -9.710 -0.395 -4.591 1.00 89.38 101 GLU A O 1
ATOM 825 N N . ARG A 1 102 ? -8.472 0.137 -2.793 1.00 93.44 102 ARG A N 1
ATOM 826 C CA . ARG A 1 102 ? -9.626 0.346 -1.911 1.00 93.44 102 ARG A CA 1
ATOM 827 C C . ARG A 1 102 ? -10.437 1.571 -2.333 1.00 93.44 102 ARG A C 1
ATOM 829 O O . ARG A 1 102 ? -11.660 1.504 -2.336 1.00 93.44 102 ARG A O 1
ATOM 836 N N . PHE A 1 103 ? -9.780 2.639 -2.770 1.00 93.25 103 PHE A N 1
ATOM 837 C CA . PHE A 1 103 ? -10.400 3.843 -3.321 1.00 93.25 103 PHE A CA 1
ATOM 838 C C . PHE A 1 103 ? -11.253 3.526 -4.555 1.00 93.25 103 PHE A C 1
ATOM 840 O O . PHE A 1 103 ? -12.422 3.907 -4.606 1.00 93.25 103 PHE A O 1
ATOM 847 N N . LEU A 1 104 ? -10.716 2.756 -5.509 1.00 92.38 104 LEU A N 1
ATOM 848 C CA . LEU A 1 104 ? -11.475 2.324 -6.687 1.00 92.38 104 LEU A CA 1
ATOM 849 C C . LEU A 1 104 ? -12.660 1.424 -6.309 1.00 92.38 104 LEU A C 1
ATOM 851 O O . LEU A 1 104 ? -13.756 1.616 -6.830 1.00 92.38 104 LEU A O 1
ATOM 855 N N . LYS A 1 105 ? -12.487 0.513 -5.339 1.00 92.56 105 LYS A N 1
ATOM 856 C CA . LYS A 1 105 ? -13.591 -0.315 -4.814 1.00 92.56 105 LYS A CA 1
ATOM 857 C C . LYS A 1 105 ? -14.725 0.529 -4.227 1.00 92.56 105 LYS A C 1
ATOM 859 O O . LYS A 1 105 ? -15.890 0.179 -4.407 1.00 92.56 105 LYS A O 1
ATOM 864 N N . VAL A 1 106 ? -14.405 1.618 -3.527 1.00 91.94 106 VAL A N 1
ATOM 865 C CA . VAL A 1 106 ? -15.414 2.538 -2.978 1.00 91.94 106 VAL A CA 1
ATOM 866 C C . VAL A 1 106 ? -16.163 3.263 -4.095 1.00 91.94 106 VAL A C 1
ATOM 868 O O . VAL A 1 106 ? -17.391 3.301 -4.062 1.00 91.94 106 VAL A O 1
ATOM 871 N N . ILE A 1 107 ? -15.456 3.777 -5.106 1.00 91.06 107 ILE A N 1
ATOM 872 C CA . ILE A 1 107 ? -16.064 4.432 -6.279 1.00 91.06 107 ILE A CA 1
ATOM 873 C C . ILE A 1 107 ? -17.028 3.485 -6.999 1.00 91.06 107 ILE A C 1
ATOM 875 O O . ILE A 1 107 ? -18.181 3.844 -7.247 1.00 91.06 107 ILE A O 1
ATOM 879 N N . ASP A 1 108 ? -16.584 2.255 -7.261 1.00 91.75 108 ASP A N 1
ATOM 880 C CA . ASP A 1 108 ? -17.390 1.249 -7.951 1.00 91.75 108 ASP A CA 1
ATOM 881 C C . ASP A 1 108 ? -18.641 0.874 -7.131 1.00 91.75 108 ASP A C 1
ATOM 883 O O . ASP A 1 108 ? -19.721 0.685 -7.691 1.00 91.75 108 ASP A O 1
ATOM 887 N N . LYS A 1 109 ? -18.535 0.818 -5.793 1.00 91.38 109 LYS A N 1
ATOM 888 C CA . LYS A 1 109 ? -19.677 0.545 -4.902 1.00 91.38 109 LYS A CA 1
ATOM 889 C C . LYS A 1 109 ? -20.642 1.717 -4.757 1.00 91.38 109 LYS A C 1
ATOM 891 O O . LYS A 1 109 ? -21.836 1.475 -4.616 1.00 91.38 109 LYS A O 1
ATOM 896 N N . LEU A 1 110 ? -20.158 2.957 -4.823 1.00 88.69 110 LEU A N 1
ATOM 897 C CA . LEU A 1 110 ? -21.014 4.146 -4.883 1.00 88.69 110 LEU A CA 1
ATOM 898 C C . LEU A 1 110 ? -21.817 4.212 -6.190 1.00 88.69 110 LEU A C 1
ATOM 900 O O . LEU A 1 110 ? -22.797 4.951 -6.258 1.00 88.69 110 LEU A O 1
ATOM 904 N N . GLY A 1 111 ? -21.404 3.470 -7.224 1.00 88.62 111 GLY A N 1
ATOM 905 C CA . GLY A 1 111 ? -22.031 3.505 -8.544 1.00 88.62 111 GLY A CA 1
ATOM 906 C C . GLY A 1 111 ? -21.797 4.827 -9.278 1.00 88.62 111 GLY A C 1
ATOM 907 O O . GLY A 1 111 ? -22.576 5.188 -10.158 1.00 88.62 111 GLY A O 1
ATOM 908 N N . VAL A 1 112 ? -20.750 5.571 -8.907 1.00 87.62 112 VAL A N 1
ATOM 909 C CA . VAL A 1 112 ? -20.413 6.860 -9.523 1.00 87.62 112 VAL A CA 1
ATOM 910 C C . VAL A 1 112 ? -19.375 6.671 -10.619 1.00 87.62 112 VAL A C 1
ATOM 912 O O . VAL A 1 112 ? -18.479 5.837 -10.520 1.00 87.62 112 VAL A O 1
ATOM 915 N N . SER A 1 113 ? -19.492 7.459 -11.685 1.00 89.19 113 SER A N 1
ATOM 916 C CA . SER A 1 113 ? -18.531 7.411 -12.786 1.00 89.19 113 SER A CA 1
ATOM 917 C C . SER A 1 113 ? -17.241 8.155 -12.431 1.00 89.19 113 SER A C 1
ATOM 919 O O . SER A 1 113 ? -17.282 9.163 -11.723 1.00 89.19 113 SER A O 1
ATOM 921 N N . ASP A 1 114 ? -16.110 7.738 -13.008 1.00 87.06 114 ASP A N 1
ATOM 922 C CA . ASP A 1 114 ? -14.832 8.454 -12.875 1.00 87.06 114 ASP A CA 1
ATOM 923 C C . ASP A 1 114 ? -14.973 9.945 -13.254 1.00 87.06 114 ASP A C 1
ATOM 925 O O . ASP A 1 114 ? -14.353 10.803 -12.628 1.00 87.06 114 ASP A O 1
ATOM 929 N N . TYR A 1 115 ? -15.828 10.265 -14.239 1.00 87.00 115 TYR A N 1
ATOM 930 C CA . TYR A 1 115 ? -16.163 11.638 -14.639 1.00 87.00 115 TYR A CA 1
ATOM 931 C C . TYR A 1 115 ? -16.773 12.452 -13.499 1.00 87.00 115 TYR A C 1
ATOM 933 O O . TYR A 1 115 ? -16.335 13.568 -13.228 1.00 87.00 115 TYR A O 1
ATOM 941 N N . SER A 1 116 ? -17.748 11.875 -12.800 1.00 83.94 116 SER A N 1
ATOM 942 C CA . SER A 1 116 ? -18.408 12.510 -11.657 1.00 83.94 116 SER A CA 1
ATOM 943 C C . SER A 1 116 ? -17.425 12.801 -10.520 1.00 83.94 116 SER A C 1
ATOM 945 O O . SER A 1 116 ? -17.592 13.788 -9.810 1.00 83.94 116 SER A O 1
ATOM 947 N N . VAL A 1 117 ? -16.384 11.976 -10.372 1.00 86.81 117 VAL A N 1
ATOM 948 C CA . VAL A 1 117 ? -15.363 12.136 -9.331 1.00 86.81 117 VAL A CA 1
ATOM 949 C C . VAL A 1 117 ? -14.421 13.302 -9.641 1.00 86.81 117 VAL A C 1
ATOM 951 O O . VAL A 1 117 ? -14.303 14.204 -8.818 1.00 86.81 117 VAL A O 1
ATOM 954 N N . TRP A 1 118 ? -13.780 13.344 -10.815 1.00 88.44 118 TRP A N 1
ATOM 955 C CA . TRP A 1 118 ? -12.824 14.429 -11.109 1.00 88.44 118 TRP A CA 1
ATOM 956 C C . TRP A 1 118 ? -13.495 15.761 -11.470 1.00 88.44 118 TRP A C 1
ATOM 958 O O . TRP A 1 118 ? -12.886 16.815 -11.314 1.00 88.44 118 TRP A O 1
ATOM 968 N N . ASN A 1 119 ? -14.742 15.745 -11.952 1.00 88.94 119 ASN A N 1
ATOM 969 C CA . ASN A 1 119 ? -15.480 16.975 -12.248 1.00 88.94 119 ASN A CA 1
ATOM 970 C C . ASN A 1 119 ? -16.196 17.546 -11.010 1.00 88.94 119 ASN A C 1
ATOM 972 O O . ASN A 1 119 ? -16.411 18.752 -10.938 1.00 88.94 119 ASN A O 1
ATOM 976 N N . GLY A 1 120 ? -16.586 16.694 -10.052 1.00 81.50 120 GLY A N 1
ATOM 977 C CA . GLY A 1 120 ? -17.306 17.100 -8.838 1.00 81.50 120 GLY A CA 1
ATOM 978 C C . GLY A 1 120 ? -16.403 17.446 -7.651 1.00 81.50 120 GLY A C 1
ATOM 979 O O . GLY A 1 120 ? -16.758 18.292 -6.835 1.00 81.50 120 GLY A O 1
ATOM 980 N N . VAL A 1 121 ? -15.217 16.836 -7.553 1.00 86.19 121 VAL A N 1
ATOM 981 C CA . VAL A 1 121 ? -14.317 17.026 -6.408 1.00 86.19 121 VAL A CA 1
ATOM 982 C C . VAL A 1 121 ? -13.213 18.028 -6.734 1.00 86.19 121 VAL A C 1
ATOM 984 O O . VAL A 1 121 ? -12.292 17.742 -7.502 1.00 86.19 121 VAL A O 1
ATOM 987 N N . SER A 1 122 ? -13.246 19.192 -6.081 1.00 77.06 122 SER A N 1
ATOM 988 C CA . SER A 1 122 ? -12.147 20.158 -6.141 1.00 77.06 122 SER A CA 1
ATOM 989 C C . SER A 1 122 ? -10.876 19.539 -5.544 1.00 77.06 122 SER A C 1
ATOM 991 O O . SER A 1 122 ? -10.823 19.300 -4.339 1.00 77.06 122 SER A O 1
ATOM 993 N N . GLY A 1 123 ? -9.865 19.279 -6.376 1.00 78.81 123 GLY A N 1
ATOM 994 C CA . GLY A 1 123 ? -8.593 18.673 -5.951 1.00 78.81 123 GLY A CA 1
ATOM 995 C C . GLY A 1 123 ? -8.261 17.336 -6.619 1.00 78.81 123 GLY A C 1
ATOM 996 O O . GLY A 1 123 ? -7.135 16.860 -6.472 1.00 78.81 123 GLY A O 1
ATOM 997 N N . ILE A 1 124 ? -9.189 16.760 -7.395 1.00 88.06 124 ILE A N 1
ATOM 998 C CA . ILE A 1 124 ? -8.958 15.537 -8.176 1.00 88.06 124 ILE A CA 1
ATOM 999 C C . ILE A 1 124 ? -9.051 15.866 -9.665 1.00 88.06 124 ILE A C 1
ATOM 1001 O O . ILE A 1 124 ? -10.124 16.160 -10.176 1.00 88.06 124 ILE A O 1
ATOM 1005 N N . SER A 1 125 ? -7.931 15.797 -10.384 1.00 88.50 125 SER A N 1
ATOM 1006 C CA . SER A 1 125 ? -7.898 16.019 -11.832 1.00 88.50 125 SER A CA 1
ATOM 1007 C C . SER A 1 125 ? -8.226 14.747 -12.624 1.00 88.50 125 SER A C 1
ATOM 1009 O O . SER A 1 125 ? -8.032 13.616 -12.159 1.00 88.50 125 SER A O 1
ATOM 1011 N N . LYS A 1 126 ? -8.658 14.925 -13.879 1.00 87.62 126 LYS A N 1
ATOM 1012 C CA . LYS A 1 126 ? -8.897 13.830 -14.834 1.00 87.62 126 LYS A CA 1
ATOM 1013 C C . LYS A 1 126 ? -7.655 12.952 -15.015 1.00 87.62 126 LYS A C 1
ATOM 1015 O O . LYS A 1 126 ? -7.750 11.725 -15.090 1.00 87.62 126 LYS A O 1
ATOM 1020 N N . GLU A 1 127 ? -6.479 13.570 -15.071 1.00 85.94 127 GLU A N 1
ATOM 1021 C CA . GLU A 1 127 ? -5.192 12.892 -15.232 1.00 85.94 127 GLU A CA 1
ATOM 1022 C C . GLU A 1 127 ? -4.848 12.051 -14.002 1.00 85.94 127 GLU A C 1
ATOM 1024 O O . GLU A 1 127 ? -4.372 10.925 -14.158 1.00 85.94 127 GLU A O 1
ATOM 1029 N N . GLN A 1 128 ? -5.096 12.568 -12.793 1.00 88.38 128 GLN A N 1
ATOM 1030 C CA . GLN A 1 128 ? -4.880 11.823 -11.550 1.00 88.38 128 GLN A CA 1
ATOM 1031 C C . GLN A 1 128 ? -5.780 10.588 -11.500 1.00 88.38 128 GLN A C 1
ATOM 1033 O O . GLN A 1 128 ? -5.280 9.480 -11.310 1.00 88.38 128 GLN A O 1
ATOM 1038 N N . MET A 1 129 ? -7.074 10.757 -11.781 1.00 89.19 129 MET A N 1
ATOM 1039 C CA . MET A 1 129 ? -8.030 9.649 -11.792 1.00 89.19 129 MET A CA 1
ATOM 1040 C C . MET A 1 129 ? -7.655 8.575 -12.827 1.00 89.19 129 MET A C 1
ATOM 1042 O O . MET A 1 129 ? -7.607 7.383 -12.521 1.00 89.19 129 MET A O 1
ATOM 1046 N N . SER A 1 130 ? -7.276 8.995 -14.039 1.00 86.75 130 SER A N 1
ATOM 1047 C CA . SER A 1 130 ? -6.826 8.087 -15.101 1.00 86.75 130 SER A CA 1
ATOM 1048 C C . SER A 1 130 ? -5.551 7.315 -14.739 1.00 86.75 130 SER A C 1
ATOM 1050 O O . SER A 1 130 ? -5.399 6.157 -15.134 1.00 86.75 130 SER A O 1
ATOM 1052 N N . LYS A 1 131 ? -4.606 7.938 -14.026 1.00 85.62 131 LYS A N 1
ATOM 1053 C CA . LYS A 1 131 ? -3.378 7.265 -13.573 1.00 85.62 131 LYS A CA 1
ATOM 1054 C C . LYS A 1 131 ? -3.674 6.221 -12.499 1.00 85.62 131 LYS A C 1
ATOM 1056 O O . LYS A 1 131 ? -3.100 5.138 -12.569 1.00 85.62 131 LYS A O 1
ATOM 1061 N N . ILE A 1 132 ? -4.587 6.524 -11.574 1.00 89.44 132 ILE A N 1
ATOM 1062 C CA . ILE A 1 132 ? -5.033 5.588 -10.534 1.00 89.44 132 ILE A CA 1
ATOM 1063 C C . ILE A 1 132 ? -5.710 4.374 -11.171 1.00 89.44 132 ILE A C 1
ATOM 1065 O O . ILE A 1 132 ? -5.315 3.247 -10.897 1.00 89.44 132 ILE A O 1
ATOM 1069 N N . ARG A 1 133 ? -6.659 4.574 -12.096 1.00 86.56 133 ARG A N 1
ATOM 1070 C CA . ARG A 1 133 ? -7.371 3.459 -12.749 1.00 86.56 133 ARG A CA 1
ATOM 1071 C C . ARG A 1 133 ? -6.442 2.537 -13.546 1.00 86.56 133 ARG A C 1
ATOM 1073 O O . ARG A 1 133 ? -6.653 1.332 -13.577 1.00 86.56 133 ARG A O 1
ATOM 1080 N N . ARG A 1 134 ? -5.415 3.104 -14.186 1.00 80.31 134 ARG A N 1
ATOM 1081 C CA . ARG A 1 134 ? -4.425 2.355 -14.978 1.00 80.31 134 ARG A CA 1
ATOM 1082 C C . ARG A 1 134 ? -3.332 1.692 -14.140 1.00 80.31 134 ARG A C 1
ATOM 1084 O O . ARG A 1 134 ? -2.451 1.073 -14.723 1.00 80.31 134 ARG A O 1
ATOM 1091 N N . GLY A 1 135 ? -3.338 1.864 -12.819 1.00 75.81 135 GLY A N 1
ATOM 1092 C CA . GLY A 1 135 ? -2.279 1.327 -11.970 1.00 75.81 135 GLY A CA 1
ATOM 1093 C C . GLY A 1 135 ? -0.937 2.040 -12.125 1.00 75.81 135 GLY A C 1
ATOM 1094 O O . GLY A 1 135 ? 0.066 1.525 -11.676 1.00 75.81 135 GLY A O 1
ATOM 1095 N N . VAL A 1 136 ? -0.888 3.214 -12.765 1.00 75.56 136 VAL A N 1
ATOM 1096 C CA . VAL A 1 136 ? 0.365 3.960 -13.016 1.00 75.56 136 VAL A CA 1
ATOM 1097 C C . VAL A 1 136 ? 0.614 5.018 -11.931 1.00 75.56 136 VAL A C 1
ATOM 1099 O O . VAL A 1 136 ? 1.716 5.537 -11.788 1.00 75.56 136 VAL A O 1
ATOM 1102 N N . GLY A 1 137 ? -0.416 5.386 -11.163 1.00 75.12 137 GLY A N 1
ATOM 1103 C CA . GLY A 1 137 ? -0.331 6.375 -10.089 1.00 75.12 137 GLY A CA 1
ATOM 1104 C C . GLY A 1 137 ? -1.186 6.005 -8.882 1.00 75.12 137 GLY A C 1
ATOM 1105 O O . GLY A 1 137 ? -2.071 5.163 -8.975 1.00 75.12 137 GLY A O 1
ATOM 1106 N N . GLY A 1 138 ? -0.903 6.642 -7.748 1.00 83.56 138 GLY A N 1
ATOM 1107 C CA . GLY A 1 138 ? -1.526 6.342 -6.462 1.00 83.56 138 GLY A CA 1
ATOM 1108 C C . GLY A 1 138 ? -2.633 7.279 -6.042 1.00 83.56 138 GLY A C 1
ATOM 1109 O O . GLY A 1 138 ? -2.545 8.487 -6.267 1.00 83.56 138 GLY A O 1
ATOM 1110 N N . ALA A 1 139 ? -3.612 6.741 -5.321 1.00 86.00 139 ALA A N 1
ATOM 1111 C CA . ALA A 1 139 ? -4.461 7.532 -4.449 1.00 86.00 139 ALA A CA 1
ATOM 1112 C C . ALA A 1 139 ? -3.611 8.059 -3.280 1.00 86.00 139 ALA A C 1
ATOM 1114 O O . ALA A 1 139 ? -3.174 7.312 -2.401 1.00 86.00 139 ALA A O 1
ATOM 1115 N N . SER A 1 140 ? -3.329 9.362 -3.302 1.00 88.00 140 SER A N 1
ATOM 1116 C CA . SER A 1 140 ? -2.659 10.053 -2.201 1.00 88.00 140 SER A CA 1
ATOM 1117 C C . SER A 1 140 ? -3.659 10.412 -1.101 1.00 88.00 140 SER A C 1
ATOM 1119 O O . SER A 1 140 ? -4.860 10.516 -1.347 1.00 88.00 140 SER A O 1
ATOM 1121 N N . LEU A 1 141 ? -3.164 10.678 0.111 1.00 86.31 141 LEU A N 1
ATOM 1122 C CA . LEU A 1 141 ? -4.008 11.104 1.235 1.00 86.31 141 LEU A CA 1
ATOM 1123 C C . LEU A 1 141 ? -4.813 12.375 0.924 1.00 86.31 141 LEU A C 1
ATOM 1125 O O . LEU A 1 141 ? -5.945 12.503 1.376 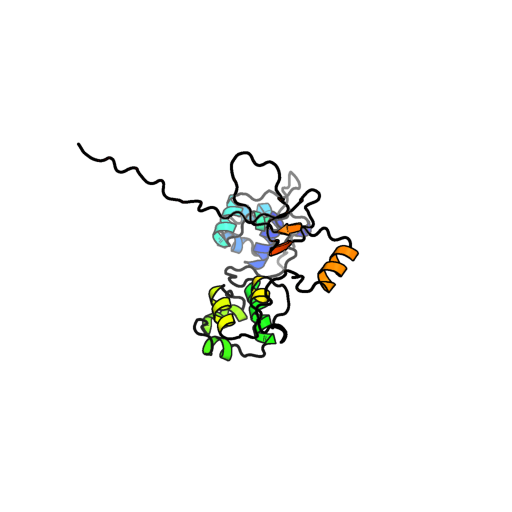1.00 86.31 141 LEU A O 1
ATOM 1129 N N . ASN A 1 142 ? -4.266 13.286 0.112 1.00 86.69 142 ASN A N 1
ATOM 1130 C CA . ASN A 1 142 ? -4.979 14.491 -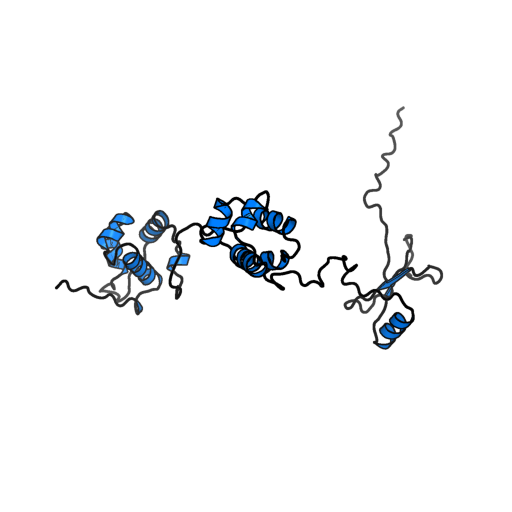0.316 1.00 86.69 142 ASN A CA 1
ATOM 1131 C C . ASN A 1 142 ? -6.182 14.145 -1.202 1.00 86.69 142 ASN A C 1
ATOM 1133 O O . ASN A 1 142 ? -7.277 14.632 -0.944 1.00 86.69 142 ASN A O 1
ATOM 1137 N N . ILE A 1 143 ? -5.999 13.244 -2.176 1.00 88.69 143 ILE A N 1
ATOM 1138 C CA . ILE A 1 143 ? -7.081 12.760 -3.050 1.00 88.69 143 ILE A CA 1
ATOM 1139 C C . ILE A 1 143 ? -8.173 12.083 -2.214 1.00 88.69 143 ILE A C 1
ATOM 1141 O O . ILE A 1 143 ? -9.351 12.373 -2.394 1.00 88.69 143 ILE A O 1
ATOM 1145 N N . ILE A 1 144 ? -7.786 11.220 -1.269 1.00 90.44 144 ILE A N 1
ATOM 1146 C CA . ILE A 1 144 ? -8.723 10.494 -0.396 1.00 90.44 144 ILE A CA 1
ATOM 1147 C C . ILE A 1 144 ? -9.503 11.467 0.499 1.00 90.44 144 ILE A C 1
ATOM 1149 O O . ILE A 1 144 ? -10.721 11.346 0.636 1.00 90.44 144 ILE A O 1
ATOM 1153 N N . ARG A 1 145 ? -8.821 12.460 1.079 1.00 86.94 145 ARG A N 1
ATOM 1154 C CA . ARG A 1 145 ? -9.443 13.493 1.915 1.00 86.94 145 ARG A CA 1
ATOM 1155 C C . ARG A 1 145 ? -10.440 14.334 1.124 1.00 86.94 145 ARG A C 1
ATOM 1157 O O . ARG A 1 145 ? -11.542 14.577 1.607 1.00 86.94 145 ARG A O 1
ATOM 1164 N N . ASP A 1 146 ? -10.052 14.798 -0.059 1.00 87.62 146 ASP A N 1
ATOM 1165 C CA . ASP A 1 146 ? -10.896 15.676 -0.869 1.00 87.62 146 ASP A CA 1
ATOM 1166 C C . ASP A 1 146 ? -12.101 14.897 -1.428 1.00 87.62 146 ASP A C 1
ATOM 1168 O O . ASP A 1 146 ? -13.223 15.401 -1.405 1.00 87.62 146 ASP A O 1
ATOM 1172 N N . PHE A 1 147 ? -11.914 13.622 -1.788 1.00 90.06 147 PHE A N 1
ATOM 1173 C CA . PHE A 1 147 ? -13.002 12.700 -2.127 1.00 90.06 147 PHE A CA 1
ATOM 1174 C C . PHE A 1 147 ? -13.999 12.509 -0.974 1.00 90.06 147 PHE A C 1
ATOM 1176 O O . PHE A 1 147 ? -15.208 12.626 -1.177 1.00 90.06 147 PHE A O 1
ATOM 1183 N N . GLY A 1 148 ? -13.506 12.264 0.245 1.00 86.50 148 GLY A N 1
ATOM 1184 C CA . GLY A 1 148 ? -14.352 12.033 1.420 1.00 86.50 148 GLY A CA 1
ATOM 1185 C C . GLY A 1 148 ? -15.192 13.230 1.852 1.00 86.50 148 GLY A C 1
ATOM 1186 O O . GLY A 1 148 ? -16.250 13.040 2.443 1.00 86.50 148 GLY A O 1
ATOM 1187 N N . LYS A 1 149 ? -14.769 14.455 1.517 1.00 86.19 149 LYS A N 1
ATOM 1188 C CA . LYS A 1 149 ? -15.578 15.664 1.739 1.00 86.19 149 LYS A CA 1
ATOM 1189 C C . LYS A 1 149 ? -16.796 15.744 0.821 1.00 86.19 149 LYS A C 1
ATOM 1191 O O . LYS A 1 149 ? -17.787 16.353 1.196 1.00 86.19 149 LYS A O 1
ATOM 1196 N N . HIS A 1 150 ? -16.702 15.188 -0.385 1.00 86.38 150 HIS A N 1
ATOM 1197 C CA . HIS A 1 150 ? -17.758 15.285 -1.393 1.00 86.38 150 HIS A CA 1
ATOM 1198 C C . HIS A 1 150 ? -18.702 14.075 -1.368 1.00 86.38 150 HIS A C 1
ATOM 1200 O O . HIS A 1 150 ? -19.891 14.202 -1.647 1.00 86.38 150 HIS A O 1
ATOM 1206 N N . PHE A 1 151 ? -18.187 12.888 -1.040 1.00 86.88 151 PHE A N 1
ATOM 1207 C CA . PHE A 1 151 ? -18.972 11.657 -0.992 1.00 86.88 151 PHE A CA 1
ATOM 1208 C C . PHE A 1 151 ? -19.158 11.191 0.453 1.00 86.88 151 PHE A C 1
ATOM 1210 O O . PHE A 1 151 ? -18.447 10.309 0.922 1.00 86.88 151 PHE A O 1
ATOM 1217 N N . GLU A 1 152 ? -20.152 11.742 1.152 1.00 84.69 152 GLU A N 1
ATOM 1218 C CA . GLU A 1 152 ? -20.415 11.426 2.569 1.00 84.69 152 GLU A CA 1
ATOM 1219 C C . GLU A 1 152 ? -20.663 9.932 2.826 1.00 84.69 152 GLU A C 1
ATOM 1221 O O . GLU A 1 152 ? -20.247 9.413 3.863 1.00 84.69 152 GLU A O 1
ATOM 1226 N N . LYS A 1 153 ? -21.280 9.238 1.856 1.00 87.19 153 LYS A N 1
ATOM 1227 C CA . LYS A 1 153 ? -21.551 7.790 1.886 1.00 87.19 153 LYS A CA 1
ATOM 1228 C C . LYS A 1 153 ? -20.297 6.921 1.714 1.00 87.19 153 LYS A C 1
ATOM 1230 O O . LYS A 1 153 ? -20.366 5.712 1.922 1.00 87.19 153 LYS A O 1
ATOM 1235 N N . ALA A 1 154 ? -19.165 7.496 1.311 1.00 87.94 154 ALA A N 1
ATOM 1236 C CA . ALA A 1 154 ? -17.905 6.774 1.182 1.00 87.94 154 ALA A CA 1
ATOM 1237 C C . ALA A 1 154 ? -17.291 6.493 2.558 1.00 87.94 154 ALA A C 1
ATOM 1239 O O . ALA A 1 154 ? -17.157 7.404 3.379 1.00 87.94 154 ALA A O 1
ATOM 1240 N N . ASN A 1 155 ? -16.846 5.260 2.798 1.00 89.38 155 ASN A N 1
ATOM 1241 C CA . ASN A 1 155 ? -16.085 4.941 4.000 1.00 89.38 155 ASN A CA 1
ATOM 1242 C C . ASN A 1 155 ? -14.587 5.213 3.775 1.00 89.38 155 ASN A C 1
ATOM 1244 O O . ASN A 1 155 ? -13.895 4.457 3.090 1.00 89.38 155 ASN A O 1
ATOM 1248 N N . ILE A 1 156 ? -14.079 6.301 4.359 1.00 90.44 156 ILE A N 1
ATOM 1249 C CA . ILE A 1 156 ? -12.664 6.687 4.254 1.00 90.44 156 ILE A CA 1
ATOM 1250 C C . ILE A 1 156 ? -11.763 5.795 5.108 1.00 90.44 156 ILE A C 1
ATOM 1252 O O . ILE A 1 156 ? -10.656 5.463 4.680 1.00 90.44 156 ILE A O 1
ATOM 1256 N N . ASP A 1 157 ? -12.250 5.328 6.257 1.00 86.00 157 ASP A N 1
ATOM 1257 C CA . ASP A 1 157 ? -11.501 4.419 7.124 1.00 86.00 157 ASP A CA 1
ATOM 1258 C C . ASP A 1 157 ? -11.255 3.083 6.431 1.00 86.00 157 ASP A C 1
ATOM 1260 O O . ASP A 1 157 ? -10.162 2.525 6.542 1.00 86.00 157 ASP A O 1
ATOM 1264 N N . PHE A 1 158 ? -12.209 2.610 5.626 1.00 89.88 158 PHE A N 1
ATOM 1265 C CA . PHE A 1 158 ? -12.000 1.453 4.763 1.00 89.88 158 PHE A CA 1
ATOM 1266 C C . PHE A 1 158 ? -10.868 1.692 3.759 1.00 89.88 158 PHE A C 1
ATOM 1268 O O . PHE A 1 158 ? -10.016 0.824 3.584 1.00 89.88 158 PHE A O 1
ATOM 1275 N N . ILE A 1 159 ? -10.801 2.868 3.129 1.00 90.88 159 ILE A N 1
ATOM 1276 C CA . ILE A 1 159 ? -9.739 3.182 2.161 1.00 90.88 159 ILE A CA 1
ATOM 1277 C C . ILE A 1 159 ? -8.368 3.173 2.846 1.00 90.88 159 ILE A C 1
ATOM 1279 O O . ILE A 1 159 ? -7.431 2.564 2.329 1.00 90.88 159 ILE A O 1
ATOM 1283 N N . LEU A 1 160 ? -8.257 3.786 4.025 1.00 87.56 160 LEU A N 1
ATOM 1284 C CA . LEU A 1 160 ? -6.988 3.929 4.745 1.00 87.56 160 LEU A CA 1
ATOM 1285 C C . LEU A 1 160 ? -6.550 2.643 5.457 1.00 87.56 160 LEU A C 1
ATOM 1287 O O . LEU A 1 160 ? -5.371 2.303 5.456 1.00 87.56 160 LEU A O 1
ATOM 1291 N N . THR A 1 161 ? -7.483 1.905 6.055 1.00 85.62 161 THR A N 1
ATOM 1292 C CA . THR A 1 161 ? -7.165 0.784 6.960 1.00 85.62 161 THR A CA 1
ATOM 1293 C C . THR A 1 161 ? -7.515 -0.586 6.388 1.00 85.62 161 THR A C 1
ATOM 1295 O O . THR A 1 161 ? -6.998 -1.595 6.864 1.00 85.62 161 THR A O 1
ATOM 1298 N N . GLY A 1 162 ? -8.392 -0.645 5.380 1.00 83.44 162 GLY A N 1
ATOM 1299 C CA . GLY A 1 162 ? -8.899 -1.894 4.806 1.00 83.44 162 GLY A CA 1
ATOM 1300 C C . GLY A 1 162 ? -9.928 -2.607 5.678 1.00 83.44 162 GLY A C 1
ATOM 1301 O O . GLY A 1 162 ? -10.339 -3.716 5.341 1.00 83.44 162 GLY A O 1
ATOM 1302 N N . ARG A 1 163 ? -10.336 -1.999 6.796 1.00 77.75 163 ARG A N 1
ATOM 1303 C CA . ARG A 1 163 ? -11.310 -2.558 7.736 1.00 77.75 163 ARG A CA 1
ATOM 1304 C C . ARG A 1 163 ? -12.699 -1.985 7.465 1.00 77.75 163 ARG A C 1
ATOM 1306 O O . ARG A 1 163 ? -12.833 -0.817 7.119 1.00 77.75 163 ARG A O 1
ATOM 1313 N N . GLY A 1 164 ? -13.728 -2.802 7.670 1.00 83.56 164 GLY A N 1
ATOM 1314 C CA . GLY A 1 164 ? -15.122 -2.395 7.489 1.00 83.56 164 GLY A CA 1
ATOM 1315 C C . GLY A 1 164 ? -15.604 -2.473 6.039 1.00 83.56 164 GLY A C 1
ATOM 1316 O O . GLY A 1 164 ? -15.004 -3.146 5.200 1.00 83.56 164 GLY A O 1
ATOM 1317 N N . ASN A 1 165 ? -16.727 -1.810 5.761 1.00 87.81 165 ASN A N 1
ATOM 1318 C CA . ASN A 1 165 ? -17.375 -1.831 4.452 1.00 87.81 165 ASN A CA 1
ATOM 1319 C C . ASN A 1 165 ? -16.975 -0.615 3.599 1.00 87.81 165 ASN A C 1
ATOM 1321 O O . ASN A 1 165 ? -16.797 0.465 4.151 1.00 87.81 165 ASN A O 1
ATOM 1325 N N . PRO A 1 166 ? -16.903 -0.740 2.257 1.00 87.44 166 PRO A N 1
ATOM 1326 C CA . PRO A 1 166 ? -16.559 0.374 1.362 1.00 87.44 166 PRO A CA 1
ATOM 1327 C C . PRO A 1 166 ? -17.513 1.575 1.438 1.00 87.44 166 PRO A C 1
ATOM 1329 O O . PRO A 1 166 ? -17.117 2.716 1.202 1.00 87.44 166 PRO A O 1
ATOM 1332 N N . LEU A 1 167 ? -18.780 1.316 1.747 1.00 89.81 167 LEU A N 1
ATOM 1333 C CA . LEU A 1 167 ? -19.790 2.341 1.961 1.00 89.81 167 LEU A CA 1
ATOM 1334 C C . LEU A 1 167 ? -20.108 2.419 3.443 1.00 89.81 167 LEU A C 1
ATOM 1336 O O . LEU A 1 167 ? -20.152 1.388 4.120 1.00 89.81 167 LEU A O 1
ATOM 1340 N N . LYS A 1 168 ? -20.381 3.633 3.909 1.00 84.25 168 LYS A N 1
ATOM 1341 C CA . LYS A 1 168 ? -21.016 3.833 5.203 1.00 84.25 168 LYS A CA 1
ATOM 1342 C C . LYS A 1 168 ? -22.407 3.219 5.141 1.00 84.25 168 LYS A C 1
ATOM 1344 O O . LYS A 1 168 ? -23.171 3.491 4.212 1.00 84.25 168 LYS A O 1
ATOM 1349 N N . THR A 1 169 ? -22.716 2.345 6.088 1.00 78.38 169 THR A N 1
ATOM 1350 C CA . THR A 1 169 ? -24.079 1.815 6.221 1.00 78.38 169 THR A CA 1
ATOM 1351 C C . THR A 1 169 ? -24.957 2.959 6.729 1.00 78.38 169 THR A C 1
ATOM 1353 O O . THR A 1 169 ? -24.458 3.817 7.441 1.00 78.38 169 THR A O 1
ATOM 1356 N N . GLU A 1 170 ? -26.249 3.014 6.404 1.00 58.59 170 GLU A N 1
ATOM 1357 C CA . GLU A 1 170 ? -27.150 4.106 6.844 1.00 58.59 170 GLU A CA 1
ATOM 1358 C C . GLU A 1 170 ? -27.282 4.224 8.382 1.00 58.59 170 GLU A C 1
ATOM 1360 O O . GLU A 1 170 ? -27.827 5.198 8.882 1.00 58.59 170 GLU A O 1
ATOM 1365 N N . ALA A 1 171 ? -26.698 3.282 9.132 1.00 54.28 171 ALA A N 1
ATOM 1366 C CA . ALA A 1 171 ? -26.444 3.369 10.571 1.00 54.28 171 ALA A CA 1
ATOM 1367 C C . ALA A 1 171 ? -25.224 4.247 10.956 1.00 54.28 171 ALA A C 1
ATOM 1369 O O . ALA A 1 171 ? -24.894 4.352 12.131 1.00 54.28 171 ALA A O 1
ATOM 1370 N N . GLU A 1 172 ? -24.543 4.859 9.984 1.00 50.28 172 GLU A N 1
ATOM 1371 C CA . GLU A 1 172 ? -23.385 5.749 10.148 1.00 50.28 172 GLU A CA 1
ATOM 1372 C C . GLU A 1 172 ? -23.681 7.157 9.594 1.00 50.28 172 GLU A C 1
ATOM 1374 O O . GLU A 1 172 ? -22.801 7.850 9.072 1.00 50.28 172 GLU A O 1
ATOM 1379 N N . THR A 1 173 ? -24.921 7.640 9.742 1.00 40.34 173 THR A N 1
ATOM 1380 C CA . THR A 1 173 ? -25.055 9.040 10.153 1.00 40.34 173 THR A CA 1
ATOM 1381 C C . THR A 1 173 ? -24.296 9.155 11.460 1.00 40.34 173 THR A C 1
ATOM 1383 O O . THR A 1 173 ? -24.685 8.557 12.460 1.00 40.34 173 THR A O 1
ATOM 1386 N N . ILE A 1 174 ? -23.182 9.876 11.436 1.00 44.09 174 ILE A N 1
ATOM 1387 C CA . ILE A 1 174 ? -22.481 10.278 12.646 1.00 44.09 174 ILE A CA 1
ATOM 1388 C C . ILE A 1 174 ? -23.395 11.300 13.345 1.00 44.09 174 ILE A C 1
ATOM 1390 O O . ILE A 1 174 ? -23.168 12.503 13.289 1.00 44.09 174 ILE A O 1
ATOM 1394 N N . GLU A 1 175 ? -24.444 10.824 14.015 1.00 40.97 175 GLU A N 1
ATOM 1395 C CA . GLU A 1 175 ? -24.526 11.161 15.427 1.00 40.97 175 GLU A CA 1
ATOM 1396 C C . GLU A 1 175 ? -23.229 10.603 15.985 1.00 40.97 175 GLU A C 1
ATOM 1398 O O . GLU A 1 175 ? -22.970 9.411 15.849 1.00 40.97 175 GLU A O 1
ATOM 1403 N N . ILE A 1 176 ? -22.338 11.460 16.470 1.00 40.41 176 ILE A N 1
ATOM 1404 C CA . ILE A 1 176 ? -21.216 10.988 17.273 1.00 40.41 176 ILE A CA 1
ATOM 1405 C C . ILE A 1 176 ? -21.895 10.163 18.373 1.00 40.41 176 ILE A C 1
ATOM 1407 O O . ILE A 1 176 ? -22.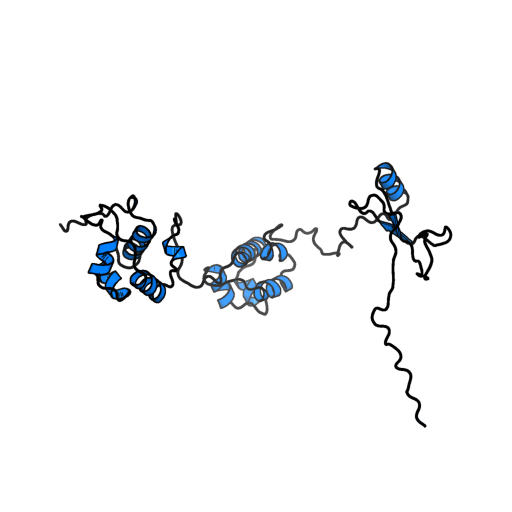568 10.785 19.196 1.00 40.41 176 ILE A O 1
ATOM 1411 N N . PRO A 1 177 ? -21.814 8.814 18.414 1.00 42.25 177 PRO A N 1
ATOM 1412 C CA . PRO A 1 177 ? -22.234 8.135 19.619 1.00 42.25 177 PRO A CA 1
ATOM 1413 C C . PRO A 1 177 ? -21.217 8.638 20.624 1.00 42.25 177 PRO A C 1
ATOM 1415 O O . PRO A 1 177 ? -20.008 8.475 20.410 1.00 42.25 177 PRO A O 1
ATOM 1418 N N . GLU A 1 178 ? -21.674 9.365 21.636 1.00 41.47 178 GLU A N 1
ATOM 1419 C CA . GLU A 1 178 ? -20.818 9.794 22.721 1.00 41.47 178 GLU A CA 1
ATOM 1420 C C . GLU A 1 178 ? -20.168 8.545 23.307 1.00 41.47 178 GLU A C 1
ATOM 1422 O O . GLU A 1 178 ? -20.719 7.862 24.156 1.00 41.47 178 GLU A O 1
ATOM 1427 N N . SER A 1 179 ? -18.955 8.271 22.837 1.00 43.91 179 SER A N 1
ATOM 1428 C CA . SER A 1 179 ? -18.018 7.280 23.319 1.00 43.91 179 SER A CA 1
ATOM 1429 C C . SER A 1 179 ? -18.408 5.800 23.205 1.00 43.91 179 SER A C 1
ATOM 1431 O O . SER A 1 179 ? -19.497 5.343 23.512 1.00 43.91 179 SER A O 1
ATOM 1433 N N . ASN A 1 180 ? -17.384 4.998 22.950 1.00 45.66 180 ASN A N 1
ATOM 1434 C CA . ASN A 1 180 ? -17.326 3.594 23.338 1.00 45.66 180 ASN A CA 1
ATOM 1435 C C . ASN A 1 180 ? -17.255 3.429 24.885 1.00 45.66 180 ASN A C 1
ATOM 1437 O O . ASN A 1 180 ? -16.594 2.514 25.376 1.00 45.66 180 ASN A O 1
ATOM 1441 N N . ARG A 1 181 ? -17.851 4.343 25.675 1.00 49.19 181 ARG A N 1
ATOM 1442 C CA . ARG A 1 181 ? -18.053 4.176 27.119 1.00 49.19 181 ARG A CA 1
ATOM 1443 C C . ARG A 1 181 ? -19.496 3.740 27.305 1.00 49.19 181 ARG A C 1
ATOM 1445 O O . ARG A 1 181 ? -20.425 4.437 26.924 1.00 49.19 181 ARG A O 1
ATOM 1452 N N . ILE A 1 182 ? -19.668 2.573 27.906 1.00 59.25 182 ILE A N 1
ATOM 1453 C CA . ILE A 1 182 ? -20.960 2.169 28.444 1.00 59.25 182 ILE A CA 1
ATOM 1454 C C . ILE A 1 182 ? -21.171 3.051 29.675 1.00 59.25 182 ILE A C 1
ATOM 1456 O O . ILE A 1 182 ? -20.529 2.834 30.704 1.00 59.25 182 ILE A O 1
ATOM 1460 N N . TYR A 1 183 ? -21.983 4.096 29.545 1.00 59.97 183 TYR A N 1
ATOM 1461 C CA . TYR A 1 183 ? -22.425 4.876 30.693 1.00 59.97 183 TYR A CA 1
ATOM 1462 C C . TYR A 1 183 ? -23.555 4.123 31.392 1.00 59.97 183 TYR A C 1
ATOM 1464 O O . TYR A 1 183 ? -24.433 3.561 30.745 1.00 59.97 183 TYR A O 1
ATOM 1472 N N . ILE A 1 184 ? -23.489 4.080 32.720 1.00 65.81 184 ILE A N 1
ATOM 1473 C CA . ILE A 1 184 ? -24.592 3.650 33.575 1.00 65.81 184 ILE A CA 1
ATOM 1474 C C . ILE A 1 184 ? -25.306 4.938 33.967 1.00 65.81 184 ILE A C 1
ATOM 1476 O O . ILE A 1 184 ? -24.744 5.737 34.717 1.00 65.81 184 ILE A O 1
ATOM 1480 N N . GLU A 1 185 ? -26.494 5.166 33.417 1.00 68.88 185 GLU A N 1
ATOM 1481 C CA . GLU A 1 185 ? -27.255 6.402 33.654 1.00 68.88 185 GLU A CA 1
ATOM 1482 C C . GLU A 1 185 ? -28.410 6.182 34.632 1.00 68.88 185 GLU A C 1
ATOM 1484 O O . GLU A 1 185 ? -28.926 7.135 35.217 1.00 68.88 185 GLU A O 1
ATOM 1489 N N . THR A 1 186 ? -28.801 4.924 34.845 1.00 76.69 186 THR A N 1
ATOM 1490 C CA . THR A 1 186 ? -29.917 4.563 35.719 1.00 76.69 186 THR A CA 1
ATOM 1491 C C . THR A 1 186 ? -29.475 3.710 36.908 1.00 76.69 186 THR A C 1
ATOM 1493 O O . THR A 1 186 ? -28.557 2.893 36.823 1.00 76.69 186 THR A O 1
ATOM 1496 N N . GLU A 1 187 ? -30.187 3.847 38.028 1.00 76.38 187 GLU A N 1
ATOM 1497 C CA . GLU A 1 187 ? -29.978 3.030 39.234 1.00 76.38 187 GLU A CA 1
ATOM 1498 C C . GLU A 1 187 ? -30.168 1.526 38.950 1.00 76.38 187 GLU A C 1
ATOM 1500 O O . GLU A 1 187 ? -29.427 0.683 39.449 1.00 76.38 187 GLU A O 1
ATOM 1505 N N . GLY A 1 188 ? -31.095 1.175 38.051 1.00 76.62 188 GLY A N 1
ATOM 1506 C CA . GLY A 1 188 ? -31.321 -0.218 37.653 1.00 76.62 188 GLY A CA 1
ATOM 1507 C C . GLY A 1 188 ? -30.147 -0.844 36.889 1.00 76.62 188 GLY A C 1
ATOM 1508 O O . GLY A 1 188 ? -29.862 -2.033 37.051 1.00 76.62 188 GLY A O 1
ATOM 1509 N N . GLU A 1 189 ? -29.440 -0.063 36.072 1.00 76.56 189 GLU A N 1
ATOM 1510 C CA . GLU A 1 189 ? -28.231 -0.512 35.372 1.00 76.56 189 GLU A CA 1
ATOM 1511 C C . GLU A 1 189 ? -27.044 -0.659 36.328 1.00 76.56 189 GLU A C 1
ATOM 1513 O O . GLU A 1 189 ? -26.261 -1.604 36.186 1.00 76.56 189 GLU A O 1
ATOM 1518 N N . TYR A 1 190 ? -26.950 0.223 37.329 1.00 79.25 190 TYR A N 1
ATOM 1519 C CA . TYR A 1 190 ? -25.971 0.116 38.410 1.00 79.25 190 TYR A CA 1
ATOM 1520 C C . TYR A 1 190 ? -26.149 -1.204 39.167 1.00 79.25 190 TYR A C 1
ATOM 1522 O O . TYR A 1 190 ? -25.219 -2.013 39.242 1.00 79.25 190 TYR A O 1
ATOM 1530 N N . ASP A 1 191 ? -27.370 -1.492 39.618 1.00 80.25 191 ASP A N 1
ATOM 1531 C CA . ASP A 1 191 ? -27.686 -2.735 40.322 1.00 80.25 191 ASP A CA 1
ATOM 1532 C C . ASP A 1 191 ? -27.405 -3.977 39.470 1.00 80.25 191 ASP A C 1
ATOM 1534 O O . ASP A 1 191 ? -26.941 -5.006 39.971 1.00 80.25 191 ASP A O 1
ATOM 1538 N N . ALA A 1 192 ? -27.672 -3.905 38.164 1.00 80.44 192 ALA A N 1
ATOM 1539 C CA . ALA A 1 192 ? -27.380 -4.991 37.238 1.00 80.44 192 ALA A CA 1
ATOM 1540 C C . ALA A 1 192 ? -25.868 -5.219 37.065 1.00 80.44 192 ALA A C 1
ATOM 1542 O O . ALA A 1 192 ? -25.436 -6.371 36.971 1.00 80.44 192 ALA A O 1
ATOM 1543 N N . ALA A 1 193 ? -25.063 -4.156 37.032 1.00 77.88 193 ALA A N 1
ATOM 1544 C CA . ALA A 1 193 ? -23.605 -4.236 36.953 1.00 77.88 193 ALA A CA 1
ATOM 1545 C C . ALA A 1 193 ? -22.999 -4.839 38.230 1.00 77.88 193 ALA A C 1
ATOM 1547 O O . ALA A 1 193 ? -22.174 -5.754 38.148 1.00 77.88 193 ALA A O 1
ATOM 1548 N N . VAL A 1 194 ? -23.483 -4.415 39.400 1.00 80.38 194 VAL A N 1
ATOM 1549 C CA . VAL A 1 194 ? -23.079 -4.980 40.696 1.00 80.38 194 VAL A CA 1
ATOM 1550 C C . VAL A 1 194 ? -23.473 -6.458 40.793 1.00 80.38 194 VAL A C 1
ATOM 1552 O O . VAL A 1 194 ? -22.647 -7.294 41.160 1.00 80.38 194 VAL A O 1
ATOM 1555 N N . LYS A 1 195 ? -24.691 -6.831 40.368 1.00 84.25 195 LYS A N 1
ATOM 1556 C CA . LYS A 1 195 ? -25.133 -8.243 40.313 1.00 84.25 195 LYS A CA 1
ATOM 1557 C C . LYS A 1 195 ? -24.290 -9.107 39.376 1.00 84.25 195 LYS A C 1
ATOM 1559 O O . LYS A 1 195 ? -24.158 -10.305 39.612 1.00 84.25 195 LYS A O 1
ATOM 1564 N N . 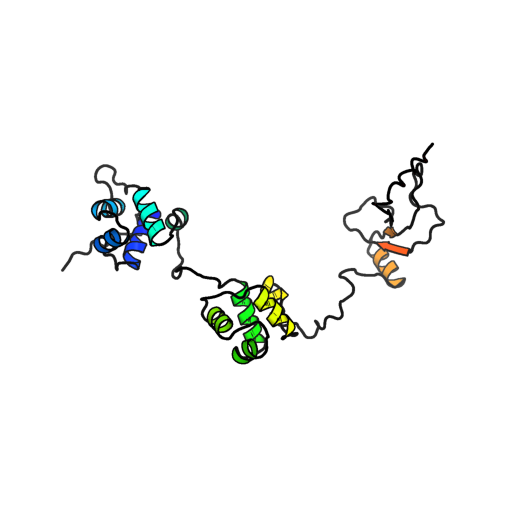LYS A 1 196 ? -23.716 -8.520 38.323 1.00 80.81 196 LYS A N 1
ATOM 1565 C CA . LYS A 1 196 ? -22.777 -9.193 37.410 1.00 80.81 196 LYS A CA 1
ATOM 1566 C C . LYS A 1 196 ? -21.361 -9.327 37.989 1.00 80.81 196 LYS A C 1
ATOM 1568 O O . LYS A 1 196 ? -20.504 -9.901 37.324 1.00 80.81 196 LYS A O 1
ATOM 1573 N N . GLY A 1 197 ? -21.116 -8.830 39.203 1.00 79.56 197 GLY A N 1
ATOM 1574 C CA . GLY A 1 197 ? -19.820 -8.908 39.877 1.00 79.56 197 GLY A CA 1
ATOM 1575 C C . GLY A 1 197 ? -18.803 -7.879 39.382 1.00 79.56 197 GLY A C 1
ATOM 1576 O O . GLY A 1 197 ? -17.603 -8.089 39.545 1.00 79.56 197 GLY A O 1
ATOM 1577 N N . LEU A 1 198 ? -19.254 -6.789 38.752 1.00 79.25 198 LEU A N 1
ATOM 1578 C CA . LEU A 1 198 ? -18.365 -5.705 38.339 1.00 79.25 198 LEU A CA 1
ATOM 1579 C C . LEU A 1 198 ? -18.009 -4.835 39.551 1.00 79.25 198 LEU A C 1
ATOM 1581 O O . LEU A 1 198 ? -18.892 -4.321 40.235 1.00 79.25 198 LEU A O 1
ATOM 1585 N N . HIS A 1 199 ? -16.710 -4.656 39.798 1.00 80.94 199 HIS A N 1
ATOM 1586 C CA . HIS A 1 199 ? -16.196 -3.754 40.832 1.00 80.94 199 HIS A CA 1
ATOM 1587 C C . HIS A 1 199 ? -16.216 -2.313 40.315 1.00 80.94 199 HIS A C 1
ATOM 1589 O O . HIS A 1 199 ? -15.378 -1.931 39.496 1.00 80.94 199 HIS A O 1
ATOM 1595 N N . LEU A 1 200 ? -17.217 -1.537 40.734 1.00 83.69 200 LEU A N 1
ATOM 1596 C CA . LEU A 1 200 ? -17.396 -0.143 40.327 1.00 83.69 200 LEU A CA 1
ATOM 1597 C C . LEU A 1 200 ? -16.694 0.799 41.315 1.00 83.69 200 LEU A C 1
ATOM 1599 O O . LEU A 1 200 ? -16.964 0.768 42.513 1.00 83.69 200 LEU A O 1
ATOM 1603 N N . LEU A 1 201 ? -15.815 1.654 40.798 1.00 80.94 201 LEU A N 1
ATOM 1604 C CA . LEU A 1 201 ? -14.993 2.596 41.555 1.00 80.94 201 LEU A CA 1
ATOM 1605 C C . LEU A 1 201 ? -15.655 3.981 41.588 1.00 80.94 201 LEU A C 1
ATOM 1607 O O . LEU A 1 201 ? -15.905 4.533 40.514 1.00 80.94 201 LEU A O 1
ATOM 1611 N N . PRO A 1 202 ? -15.931 4.573 42.762 1.00 78.94 202 PRO A N 1
ATOM 1612 C CA . PRO A 1 202 ? -16.470 5.928 42.839 1.00 78.94 202 PRO A CA 1
ATOM 1613 C C . PRO A 1 202 ? -15.429 6.966 42.402 1.00 78.94 202 PRO A C 1
ATOM 1615 O O . PRO A 1 202 ? -14.252 6.863 42.748 1.00 78.94 202 PRO A O 1
ATOM 1618 N N . GLU A 1 203 ? -15.871 7.974 41.654 1.00 76.94 203 GLU A N 1
ATOM 1619 C CA . GLU A 1 203 ? -15.112 9.188 41.370 1.00 76.94 203 GLU A CA 1
ATOM 1620 C C . GLU A 1 203 ? -15.324 10.197 42.495 1.00 76.94 203 GLU A C 1
ATOM 1622 O O . GLU A 1 203 ? -16.459 10.588 42.783 1.00 76.94 203 GLU A O 1
ATOM 1627 N N . VAL A 1 204 ? -14.221 10.626 43.103 1.00 70.75 204 VAL A N 1
ATOM 1628 C CA . VAL A 1 204 ? -14.200 11.640 44.160 1.00 70.75 204 VAL A CA 1
ATOM 1629 C C . VAL A 1 204 ? -13.356 12.842 43.739 1.00 70.75 204 VAL A C 1
ATOM 1631 O O . VAL A 1 204 ? -12.338 12.709 43.046 1.00 70.75 204 VAL A O 1
ATOM 1634 N N . SER A 1 205 ? -13.774 14.035 44.164 1.00 60.72 205 SER A N 1
ATOM 1635 C CA . SER A 1 205 ? -13.028 15.279 43.962 1.00 60.72 205 SER A CA 1
ATOM 1636 C C . SER A 1 205 ? -12.400 15.738 45.279 1.00 60.72 205 SER A C 1
ATOM 1638 O O . SER A 1 205 ? -13.026 16.479 46.036 1.00 60.72 205 SER A O 1
ATOM 1640 N N . PHE A 1 206 ? -11.149 15.360 45.543 1.00 60.88 206 PHE A N 1
ATOM 1641 C CA . PHE A 1 206 ? -10.444 15.831 46.738 1.00 60.88 206 PHE A CA 1
ATOM 1642 C C . PHE A 1 206 ? -9.437 16.944 46.421 1.00 60.88 206 PHE A C 1
ATOM 1644 O O . PHE A 1 206 ? -8.812 16.992 45.357 1.00 60.88 206 PHE A O 1
ATOM 1651 N N . LYS A 1 207 ? -9.218 17.838 47.391 1.00 54.97 207 LYS A N 1
ATOM 1652 C CA . LYS A 1 207 ? -8.098 18.794 47.385 1.00 54.97 207 LYS A CA 1
ATOM 1653 C C . LYS A 1 207 ? -6.943 18.200 48.183 1.00 54.97 207 LYS A C 1
ATOM 1655 O O . LYS A 1 207 ? -7.039 18.079 49.397 1.00 54.97 207 LYS A O 1
ATOM 1660 N N . PHE A 1 208 ? -5.852 17.841 47.509 1.00 52.34 208 PHE A N 1
ATOM 1661 C CA . PHE A 1 208 ? -4.708 17.203 48.160 1.00 52.34 208 PHE A CA 1
ATOM 1662 C C . PHE A 1 208 ? -3.994 18.182 49.107 1.00 52.34 208 PHE A C 1
ATOM 1664 O O . PHE A 1 208 ? -3.452 19.197 48.663 1.00 52.34 208 PHE A O 1
ATOM 1671 N N . ALA A 1 209 ? -3.974 17.872 50.405 1.00 54.78 209 ALA A N 1
ATOM 1672 C CA . ALA A 1 209 ? -3.139 18.541 51.400 1.00 54.78 209 ALA A CA 1
ATOM 1673 C C . ALA A 1 209 ? -2.071 17.564 51.914 1.00 54.78 209 ALA A C 1
ATOM 1675 O O . ALA A 1 209 ? -2.343 16.384 52.141 1.00 54.78 209 ALA A O 1
ATOM 1676 N N . ALA A 1 210 ? -0.838 18.043 52.097 1.00 40.88 210 ALA A N 1
ATOM 1677 C CA . ALA A 1 210 ? 0.262 17.207 52.568 1.00 40.88 210 ALA A CA 1
ATOM 1678 C C . ALA A 1 210 ? -0.069 16.579 53.940 1.00 40.88 210 ALA A C 1
ATOM 1680 O O . ALA A 1 210 ? -0.322 17.301 54.902 1.00 40.88 210 ALA A O 1
ATOM 1681 N N . GLY A 1 211 ? -0.049 15.241 54.022 1.00 49.00 211 GLY A N 1
ATOM 1682 C CA . GLY A 1 211 ? -0.266 14.478 55.262 1.00 49.00 211 GLY A CA 1
ATOM 1683 C C . GLY A 1 211 ? -1.560 13.655 55.342 1.00 49.00 211 GLY A C 1
ATOM 1684 O O . GLY A 1 211 ? -1.762 12.975 56.346 1.00 49.00 211 GLY A O 1
ATOM 1685 N N . GLN A 1 212 ? -2.425 13.669 54.322 1.00 55.84 212 GLN A N 1
ATOM 1686 C CA . GLN A 1 212 ? -3.609 12.798 54.274 1.00 55.84 212 GLN A CA 1
ATOM 1687 C C . GLN A 1 212 ? -3.270 11.397 53.731 1.00 55.84 212 GLN A C 1
ATOM 1689 O O . GLN A 1 212 ? -2.701 11.270 52.651 1.00 55.84 212 GLN A O 1
ATOM 1694 N N . TYR A 1 213 ? -3.634 10.353 54.489 1.00 51.16 213 TYR A N 1
ATOM 1695 C CA . TYR A 1 213 ? -3.418 8.933 54.147 1.00 51.16 213 TYR A CA 1
ATOM 1696 C C . TYR A 1 213 ? -4.692 8.192 53.699 1.00 51.16 213 TYR A C 1
ATOM 1698 O O . TYR A 1 213 ? -4.594 7.065 53.225 1.00 51.16 213 TYR A O 1
ATOM 1706 N N . GLN A 1 214 ? -5.877 8.788 53.859 1.00 54.31 214 GLN A N 1
ATOM 1707 C CA . GLN A 1 214 ? -7.164 8.179 53.499 1.00 54.31 214 GLN A CA 1
ATOM 1708 C C . GLN A 1 214 ? -7.800 8.959 52.346 1.00 54.31 214 GLN A C 1
ATOM 1710 O O . GLN A 1 214 ? -7.922 10.180 52.426 1.00 54.31 214 GLN A O 1
ATOM 1715 N N . LEU A 1 215 ? -8.177 8.243 51.282 1.00 52.72 215 LEU A N 1
ATOM 1716 C CA . LEU A 1 215 ? -8.715 8.808 50.037 1.00 52.72 215 LEU A CA 1
ATOM 1717 C C . LEU A 1 215 ? -10.223 9.098 50.094 1.00 52.72 215 LEU A C 1
ATOM 1719 O O . LEU A 1 215 ? -10.716 9.853 49.265 1.00 52.72 215 LEU A O 1
ATOM 1723 N N . ILE A 1 216 ? -10.954 8.517 51.051 1.00 50.09 216 ILE A N 1
ATOM 1724 C CA . ILE A 1 216 ? -12.418 8.591 51.110 1.00 50.09 216 ILE A CA 1
ATOM 1725 C C . ILE A 1 216 ? -12.830 9.088 52.497 1.00 50.09 216 ILE A C 1
ATOM 1727 O O . ILE A 1 216 ? -13.023 8.305 53.426 1.00 50.09 216 ILE A O 1
ATOM 1731 N N . ASN A 1 217 ? -12.956 10.405 52.655 1.00 53.47 217 ASN A N 1
ATOM 1732 C CA . ASN A 1 217 ? -13.747 10.947 53.756 1.00 53.47 217 ASN A CA 1
ATOM 1733 C C . ASN A 1 217 ? -15.218 10.886 53.340 1.00 53.47 217 ASN A C 1
ATOM 1735 O O . ASN A 1 217 ? -15.585 11.309 52.250 1.00 53.47 217 ASN A O 1
ATOM 1739 N N . ILE A 1 218 ? -16.059 10.359 54.226 1.00 48.59 218 ILE A N 1
ATOM 1740 C CA . ILE A 1 218 ? -17.465 9.960 54.009 1.00 48.59 218 ILE A CA 1
ATOM 1741 C C . ILE A 1 218 ? -18.393 11.150 53.634 1.00 48.59 218 ILE A C 1
ATOM 1743 O O . ILE A 1 218 ? -19.602 10.991 53.515 1.00 48.59 218 ILE A O 1
ATOM 1747 N N . SER A 1 219 ? -17.853 12.357 53.448 1.00 49.84 219 SER A N 1
ATOM 1748 C CA . SER A 1 219 ? -18.607 13.596 53.229 1.00 49.84 219 SER A CA 1
ATOM 1749 C C . SER A 1 219 ? -18.383 14.254 51.864 1.00 49.84 219 SER A C 1
ATOM 1751 O O . SER A 1 219 ? -18.708 15.430 51.725 1.00 49.84 219 SER A O 1
ATOM 1753 N N . GLU A 1 220 ? -17.774 13.571 50.894 1.00 55.81 220 GLU A N 1
ATOM 1754 C CA . GLU A 1 220 ? -17.580 14.120 49.545 1.00 55.81 220 GLU A CA 1
ATOM 1755 C C . GLU A 1 220 ? -18.616 13.558 48.562 1.00 55.81 220 GLU A C 1
ATOM 1757 O O . GLU A 1 220 ? -18.913 12.362 48.565 1.00 55.81 220 GLU A O 1
ATOM 1762 N N . ASP A 1 221 ? -19.177 14.442 47.733 1.00 59.69 221 ASP A N 1
ATOM 1763 C CA . ASP A 1 221 ? -20.209 14.102 46.755 1.00 59.69 221 ASP A CA 1
ATOM 1764 C C . ASP A 1 221 ? -19.610 13.249 45.626 1.00 59.69 221 ASP A C 1
ATOM 1766 O O . ASP A 1 221 ? -18.765 13.707 44.853 1.00 59.69 221 ASP A O 1
ATOM 1770 N N . ILE A 1 222 ? -20.055 11.995 45.524 1.00 65.81 222 ILE A N 1
ATOM 1771 C CA . ILE A 1 222 ? -19.683 11.092 44.429 1.00 65.81 222 ILE A CA 1
ATOM 1772 C C . ILE A 1 222 ? -20.335 11.602 43.143 1.00 65.81 222 ILE A C 1
ATOM 1774 O O . ILE A 1 222 ? -21.558 11.730 43.067 1.00 65.81 222 ILE A O 1
ATOM 1778 N N . THR A 1 223 ? -19.532 11.852 42.109 1.00 67.44 223 THR A N 1
ATOM 1779 C CA . THR A 1 223 ? -20.029 12.397 40.833 1.00 67.44 223 THR A CA 1
ATOM 1780 C C . THR A 1 223 ? -20.264 11.326 39.769 1.00 67.44 223 THR A C 1
ATOM 1782 O O . THR A 1 223 ? -21.084 11.518 38.871 1.00 67.44 223 THR A O 1
ATOM 1785 N N . ARG A 1 224 ? -19.535 10.203 39.833 1.00 73.06 224 ARG A N 1
ATOM 1786 C CA . ARG A 1 224 ? -19.515 9.157 38.796 1.00 73.06 224 ARG A CA 1
ATOM 1787 C C . ARG A 1 224 ? -18.991 7.833 39.350 1.00 73.06 224 ARG A C 1
ATOM 1789 O O . ARG A 1 224 ? -18.259 7.826 40.329 1.00 73.06 224 ARG A O 1
ATOM 1796 N N . TYR A 1 225 ? -19.302 6.724 38.678 1.00 80.38 225 TYR A N 1
ATOM 1797 C CA . TYR A 1 225 ? -18.646 5.430 38.884 1.00 80.38 225 TYR A CA 1
ATOM 1798 C C . TYR A 1 225 ? -17.861 4.989 37.641 1.00 80.38 225 TYR A C 1
ATOM 1800 O O . TYR A 1 225 ? -18.283 5.233 36.509 1.00 80.38 225 TYR A O 1
ATOM 1808 N N . TRP A 1 226 ? -16.731 4.314 37.856 1.00 78.94 226 TRP A N 1
ATOM 1809 C CA . TRP A 1 226 ? -15.826 3.809 36.823 1.00 78.94 226 TRP A CA 1
ATOM 1810 C C . TRP A 1 226 ? -15.638 2.300 36.942 1.00 78.94 226 TRP A C 1
ATOM 1812 O O . TRP A 1 226 ? -15.517 1.768 38.040 1.00 78.94 226 TRP A O 1
ATOM 1822 N N . TYR A 1 227 ? -15.534 1.610 35.809 1.00 80.25 227 TYR A N 1
ATOM 1823 C CA . TYR A 1 227 ? -15.096 0.217 35.764 1.00 80.25 227 TYR A CA 1
ATOM 1824 C C . TYR A 1 227 ? -13.726 0.132 35.088 1.00 80.25 227 TYR A C 1
ATOM 1826 O O . TYR A 1 227 ? -13.578 0.527 33.930 1.00 80.25 227 TYR A O 1
ATOM 1834 N N . LEU A 1 228 ? -12.731 -0.380 35.814 1.00 79.44 228 LEU A N 1
ATOM 1835 C CA . LEU A 1 228 ? -11.370 -0.592 35.321 1.00 79.44 228 LEU A CA 1
ATOM 1836 C C . LEU A 1 228 ? -11.041 -2.092 35.415 1.00 79.44 228 LEU A C 1
ATOM 1838 O O . LEU A 1 228 ? -10.830 -2.581 36.523 1.00 79.44 228 LEU A O 1
ATOM 1842 N N . PRO A 1 229 ? -10.989 -2.836 34.291 1.00 71.94 229 PRO A N 1
ATOM 1843 C CA . PRO A 1 229 ? -10.829 -4.295 34.317 1.00 71.94 229 PRO A CA 1
ATOM 1844 C C . PRO A 1 229 ? -9.481 -4.749 34.895 1.00 71.94 229 PRO A C 1
ATOM 1846 O O . PRO A 1 229 ? -9.388 -5.836 35.461 1.00 71.94 229 PRO A O 1
ATOM 1849 N N . ASP A 1 230 ? -8.455 -3.903 34.794 1.00 76.25 230 ASP A N 1
ATOM 1850 C CA . ASP A 1 230 ? -7.095 -4.221 35.228 1.00 76.25 230 ASP A CA 1
ATOM 1851 C C . ASP A 1 230 ? -6.779 -3.759 36.662 1.00 76.25 230 ASP A C 1
ATOM 1853 O O . ASP A 1 230 ? -5.665 -3.996 37.132 1.00 76.25 230 ASP A O 1
ATOM 1857 N N . CYS A 1 231 ? -7.725 -3.134 37.383 1.00 72.56 231 CYS A N 1
ATOM 1858 C CA . CYS A 1 231 ? -7.490 -2.714 38.767 1.00 72.56 231 CYS A CA 1
ATOM 1859 C C . CYS A 1 231 ? -8.163 -3.634 39.793 1.00 72.56 231 CYS A C 1
ATOM 1861 O O . CYS A 1 231 ? -9.385 -3.762 39.817 1.00 72.56 231 CYS A O 1
ATOM 1863 N N . LYS A 1 232 ? -7.358 -4.255 40.666 1.00 69.25 232 LYS A N 1
ATOM 1864 C CA . LYS A 1 232 ? -7.823 -5.219 41.683 1.00 69.25 232 LYS A CA 1
ATOM 1865 C C . LYS A 1 232 ? -7.920 -4.628 43.091 1.00 69.25 232 LYS A C 1
ATOM 1867 O O . LYS A 1 232 ? -8.695 -5.129 43.896 1.00 69.25 232 LYS A O 1
ATOM 1872 N N . ASP A 1 233 ? -7.124 -3.605 43.377 1.00 76.56 233 ASP A N 1
ATOM 1873 C CA . ASP A 1 233 ? -6.923 -2.987 44.691 1.00 76.56 233 ASP A CA 1
ATOM 1874 C C . ASP A 1 233 ? -7.284 -1.490 44.713 1.00 76.56 233 ASP A C 1
ATOM 1876 O O . ASP A 1 233 ? -7.039 -0.803 45.700 1.00 76.56 233 ASP A O 1
ATOM 1880 N N . CYS A 1 234 ? -7.901 -0.975 43.645 1.00 75.81 234 CYS A N 1
ATOM 1881 C CA . CYS A 1 234 ? -8.420 0.389 43.622 1.00 75.81 234 CYS A CA 1
ATOM 1882 C C . CYS A 1 234 ? -9.637 0.529 44.546 1.00 75.81 234 CYS A C 1
ATOM 1884 O O . CYS A 1 234 ? -10.605 -0.229 44.443 1.00 75.81 234 CYS A O 1
ATOM 1886 N N . GLU A 1 235 ? -9.618 1.570 45.377 1.00 72.06 235 GLU A N 1
ATOM 1887 C CA . GLU A 1 235 ? -10.755 1.976 46.214 1.00 72.06 235 GLU A CA 1
ATOM 1888 C C . GLU A 1 235 ? -11.625 3.051 45.540 1.00 72.06 235 GLU A C 1
ATOM 1890 O O . GLU A 1 235 ? -12.818 3.147 45.815 1.00 72.06 235 GLU A O 1
ATOM 1895 N N . GLY A 1 236 ? -11.055 3.838 44.623 1.00 73.75 236 GLY A N 1
ATOM 1896 C CA . GLY A 1 236 ? -11.753 4.921 43.934 1.00 73.75 236 GLY A CA 1
ATOM 1897 C C . GLY A 1 236 ? -10.907 5.564 42.838 1.00 73.75 236 GLY A C 1
ATOM 1898 O O . GLY A 1 236 ? -9.712 5.292 42.707 1.00 73.75 236 GLY A O 1
ATOM 1899 N N . VAL A 1 237 ? -11.543 6.417 42.042 1.00 75.69 237 VAL A N 1
ATOM 1900 C CA . VAL A 1 237 ? -10.902 7.263 41.030 1.00 75.69 237 VAL A CA 1
ATOM 1901 C C . VAL A 1 237 ? -10.914 8.699 41.538 1.00 75.69 237 VAL A C 1
ATOM 1903 O O . VAL A 1 237 ? -11.915 9.171 42.062 1.00 75.69 237 VAL A O 1
ATOM 1906 N N . ALA A 1 238 ? -9.801 9.408 41.380 1.00 72.75 238 ALA A N 1
ATOM 1907 C CA . ALA A 1 238 ? -9.673 10.778 41.849 1.00 72.75 238 ALA A CA 1
ATOM 1908 C C . ALA A 1 238 ? -9.447 11.744 40.693 1.00 72.75 238 ALA A C 1
ATOM 1910 O O . ALA A 1 238 ? -8.503 11.576 39.913 1.00 72.75 238 ALA A O 1
ATOM 1911 N N . GLN A 1 239 ? -10.267 12.791 40.615 1.00 65.75 239 GLN A N 1
ATOM 1912 C CA . GLN A 1 239 ? -10.016 13.887 39.688 1.00 65.75 239 GLN A CA 1
ATOM 1913 C C . GLN A 1 239 ? -9.066 14.905 40.330 1.00 65.75 239 GLN A C 1
ATOM 1915 O O . GLN A 1 239 ? -9.449 15.665 41.217 1.00 65.75 239 GLN A O 1
ATOM 1920 N N . VAL A 1 240 ? -7.818 14.948 39.858 1.00 63.12 240 VAL A N 1
ATOM 1921 C CA . VAL A 1 240 ? -6.821 15.928 40.311 1.00 63.12 240 VAL A CA 1
ATOM 1922 C C . VAL A 1 240 ? -6.692 17.041 39.275 1.00 63.12 240 VAL A C 1
ATOM 1924 O O . VAL A 1 240 ? -6.209 16.820 38.166 1.00 63.12 240 VAL A O 1
ATOM 1927 N N . VAL A 1 241 ? -7.094 18.260 39.640 1.00 59.38 241 VAL A N 1
ATOM 1928 C CA . VAL A 1 241 ? -6.897 19.456 38.808 1.00 59.38 241 VAL A CA 1
ATOM 1929 C C . VAL A 1 241 ? -5.643 20.186 39.283 1.00 59.38 241 VAL A C 1
ATOM 1931 O O . VAL A 1 241 ? -5.642 20.831 40.329 1.00 59.38 241 VAL A O 1
ATOM 1934 N N . GLY A 1 242 ? -4.561 20.080 38.514 1.00 52.41 242 GLY A N 1
ATOM 1935 C CA . GLY A 1 242 ? -3.320 20.815 38.750 1.00 52.41 242 GLY A CA 1
ATOM 1936 C C . GLY A 1 242 ? -3.062 21.829 37.640 1.00 52.41 242 GLY A C 1
ATOM 1937 O O . GLY A 1 242 ? -2.979 21.461 36.471 1.00 52.41 242 GLY A O 1
ATOM 1938 N N . ASN A 1 243 ? -2.862 23.102 37.986 1.00 46.28 243 ASN A N 1
ATOM 1939 C CA . ASN A 1 243 ? -2.241 24.053 37.063 1.00 46.28 243 ASN A CA 1
ATOM 1940 C C . ASN A 1 243 ? -0.743 23.737 36.992 1.00 46.28 243 ASN A C 1
ATOM 1942 O O . ASN A 1 243 ? 0.045 24.267 37.772 1.00 46.28 243 ASN A O 1
ATOM 1946 N N . SER A 1 244 ? -0.341 22.871 36.056 1.00 47.97 244 SER A N 1
ATOM 1947 C CA . SER A 1 244 ? 1.057 22.425 35.898 1.00 47.97 244 SER A CA 1
ATOM 1948 C C . SER A 1 244 ? 2.044 23.548 35.521 1.00 47.97 244 SER A C 1
ATOM 1950 O O . SER A 1 244 ? 3.243 23.305 35.435 1.00 47.97 244 SER A O 1
ATOM 1952 N N . MET A 1 245 ? 1.543 24.766 35.297 1.00 46.28 245 MET A N 1
ATOM 1953 C CA . MET A 1 245 ? 2.282 25.990 34.982 1.00 46.28 245 MET A CA 1
ATOM 1954 C C . MET A 1 245 ? 1.656 27.183 35.726 1.00 46.28 245 MET A C 1
ATOM 1956 O O . MET A 1 245 ? 1.302 28.187 35.112 1.00 46.28 245 MET A O 1
ATOM 1960 N N . ALA A 1 246 ? 1.454 27.098 37.045 1.00 43.22 246 ALA A N 1
ATOM 1961 C CA . ALA A 1 246 ? 1.280 28.333 37.810 1.00 43.22 246 ALA A CA 1
ATOM 1962 C C . ALA A 1 246 ? 2.600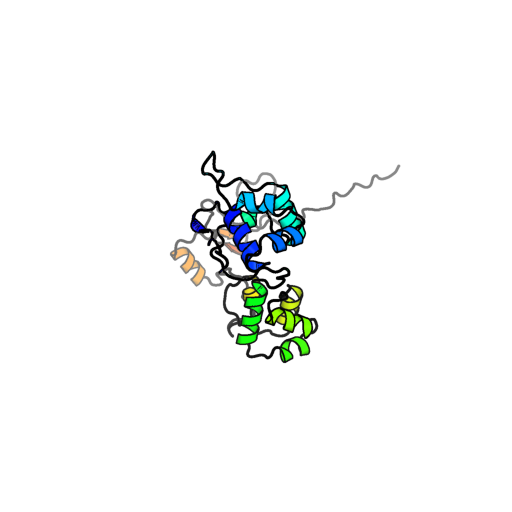 29.119 37.684 1.00 43.22 246 ALA A C 1
ATOM 1964 O O . ALA A 1 246 ? 3.633 28.593 38.107 1.00 43.22 246 ALA A O 1
ATOM 1965 N N . PRO A 1 247 ? 2.627 30.311 37.055 1.00 42.53 247 PRO A N 1
ATOM 1966 C CA . PRO A 1 247 ? 3.861 31.067 36.948 1.00 42.53 247 PRO A CA 1
ATOM 1967 C C . PRO A 1 247 ? 4.343 31.344 38.366 1.00 42.53 247 PRO A C 1
ATOM 1969 O O . PRO A 1 247 ? 3.607 31.902 39.183 1.00 42.53 247 PRO A O 1
ATOM 1972 N N . THR A 1 248 ? 5.571 30.924 38.665 1.00 47.97 248 THR A N 1
ATOM 1973 C CA . THR A 1 248 ? 6.290 31.381 39.847 1.00 47.97 248 THR A CA 1
ATOM 1974 C C . THR A 1 248 ? 6.220 32.895 39.800 1.00 47.97 248 THR A C 1
ATOM 1976 O O . THR A 1 248 ? 6.806 33.502 38.904 1.00 47.97 248 THR A O 1
ATOM 1979 N N . LEU A 1 249 ? 5.447 33.503 40.701 1.00 51.53 249 LEU A N 1
ATOM 1980 C CA . LEU A 1 249 ? 5.465 34.944 40.875 1.00 51.53 249 LEU A CA 1
ATOM 1981 C C . LEU A 1 249 ? 6.916 35.289 41.208 1.00 51.53 249 LEU A C 1
ATOM 1983 O O . LEU A 1 249 ? 7.386 35.041 42.320 1.00 51.53 249 LEU A O 1
ATOM 1987 N N . LEU A 1 250 ? 7.648 35.774 40.204 1.00 44.53 250 LEU A N 1
ATOM 1988 C CA . LEU A 1 250 ? 8.908 36.461 40.397 1.00 44.53 250 LEU A CA 1
ATOM 1989 C C . LEU A 1 250 ? 8.558 37.599 41.341 1.00 44.53 250 LEU A C 1
ATOM 1991 O O . LEU A 1 250 ? 7.871 38.541 40.959 1.00 44.53 250 LEU A O 1
ATOM 1995 N N . ARG A 1 251 ? 8.946 37.439 42.608 1.00 45.81 251 ARG A N 1
ATOM 1996 C CA . ARG A 1 251 ? 8.948 38.524 43.577 1.00 45.81 251 ARG A CA 1
ATOM 1997 C C . ARG A 1 251 ? 9.646 39.682 42.887 1.00 45.81 251 ARG A C 1
ATOM 1999 O O . ARG A 1 251 ? 10.835 39.570 42.589 1.00 45.81 251 ARG A O 1
ATOM 2006 N N . ASP A 1 252 ? 8.894 40.743 42.622 1.00 46.88 252 ASP A N 1
ATOM 2007 C CA . ASP A 1 252 ? 9.452 42.017 42.217 1.00 46.88 252 ASP A CA 1
ATOM 2008 C C . ASP A 1 252 ? 10.605 42.321 43.170 1.00 46.88 252 ASP A C 1
ATOM 2010 O O . ASP A 1 252 ? 10.426 42.476 44.383 1.00 46.88 252 ASP A O 1
ATOM 2014 N N . ALA A 1 253 ? 11.813 42.337 42.612 1.00 51.94 253 ALA A N 1
ATOM 2015 C CA . ALA A 1 253 ? 12.961 42.940 43.247 1.00 51.94 253 ALA A CA 1
ATOM 2016 C C . ALA A 1 253 ? 12.668 44.442 43.298 1.00 51.94 253 ALA A C 1
ATOM 2018 O O . ALA A 1 253 ? 13.035 45.207 42.406 1.00 51.94 253 ALA A O 1
ATOM 2019 N N . GLY A 1 254 ? 11.929 44.835 44.335 1.00 42.06 254 GLY A N 1
ATOM 2020 C CA . GLY A 1 254 ? 11.725 46.212 44.735 1.00 42.06 254 GLY A CA 1
ATOM 2021 C C . GLY A 1 254 ? 13.073 46.848 45.039 1.00 42.06 254 GLY A C 1
ATOM 2022 O O . GLY A 1 254 ? 13.676 46.611 46.080 1.00 42.06 254 GLY A O 1
ATOM 2023 N N . SER A 1 255 ? 13.533 47.604 44.050 1.00 43.94 255 SER A N 1
ATOM 2024 C CA . SER A 1 255 ? 14.408 48.767 44.116 1.00 43.94 255 SER A CA 1
ATOM 2025 C C . SER A 1 255 ? 14.500 49.450 45.491 1.00 43.94 255 SER A C 1
ATOM 2027 O O . SER A 1 255 ? 13.473 49.852 46.020 1.00 43.94 255 SER A O 1
ATOM 2029 N N . ARG A 1 256 ? 15.755 49.699 45.901 1.00 42.56 256 ARG A N 1
ATOM 2030 C CA . ARG A 1 256 ? 16.285 50.821 46.711 1.00 42.56 256 ARG A CA 1
ATOM 2031 C C . ARG A 1 256 ? 15.629 51.150 48.050 1.00 42.56 256 ARG A C 1
ATOM 2033 O O . ARG A 1 256 ? 14.499 51.673 48.059 1.00 42.56 256 ARG A O 1
#

Radius of gyration: 34.35 Å; chains: 1; bounding box: 69×80×92 Å

Sequence (256 aa):
MVNKKMFSPEDMPIMNRNIYELVVKESDGNVSQFAEKIGIRQQTLNRIFNTDKRSGKYPSVSDDIKRAIYNKYGITEIQLLSDTQHADMEEKNNGYNEYSERFLKVIDKLGVSDYSVWNGVSGISKEQMSKIRRGVGGASLNIIRDFGKHFEKANIDFILTGRGNPLKTEAETIEIPESNRIYIETEGEYDAAVKKGLHLLPEVSFKFAAGQYQLINISEDITRYWYLPDCKDCEGVAQVVGNSMAPTLLRDAGSR

Organism: NCBI:txid1235809

Secondary structure (DSSP, 8-state):
--------GGGS-HHHHHHHHHHHHHHTT-HHHHHHHHT--HHHHHHHTS--TTTSSPPPPPHHHHHHHHHHH---HHHHHS-----S---S-----HHHHHHHHHHHHHT--HHHHHHHSTT--HHHHHHHHTTSS---HHHHHHHHHH-TTB-HHHHHH--S-SB--GGGS----S-S-----SHHHHHHHHHTT--EEEEE-----TT---S--TTS---EEEE-TT-SS---EE-----TT-----------

Foldseek 3Di:
DPPPPPQPLVPAQLLLSLVQVVCCVVPVSPLCVVCVQLVHDSVLNVQQSDADPVPRHGDDDDVSNQVSCCVRQVQHPVNSNDPPPDDDDDDDDQLPDLLLVLVVVLCVVVVHDLCCLQVVFDPRHPVQSVCSVVRNHHDDPSSLVSSCVRCVQADSCCSVPVDDDRGDDPVPPPPPPPDVDPADPDPVVVVVCVVVVFDKAFEFEDDDDPPDPDPDDPPTDGDGIDTDPPDDPDNHHYDDDDPPCPDPPPPPPDDD

pLDDT: mean 75.37, std 17.7, range [29.97, 94.38]